Protein AF-0000000087665857 (afdb_homodimer)

Sequence (248 aa):
MLPKPEAVVERRHACHRPRARRTSECSEKKEAMVVNIRRSEANARERNRVQHLADMFDRLRSVLPIEYDVKISKLATLKIASAYIRYLGCVLDADDVCRIVESEQILMLSICEAKIFPKKILAAMLPKPEAVVERRHACHRPRARRTSECSEKKEAMVVNIRRSEANARERNRVQHLADMFDRLRSVLPIEYDVKISKLATLKIASAYIRYLGCVLDADDVCRIVESEQILMLSICEAKIFPKKILAA

Secondary structure (DSSP, 8-state):
-PPP-------------------THHHHHHHHHHHHHHHHHHHHHHHHHHHHHHHHHHHHHTTSSS-TTS---HHHHHHHHHHHHHHHHHHHH-S-HHHHHHHHHHHHHHHHHHHH-SS-----/-----------------------THHHHHHHHHHHHHHHHHHHHHHHHHHHHHHHHHHHHHTTSSS-TTS---HHHHHHHHHHHHHHHHHHHH-S-HHHHHHHHHHHHHHHHHHHH-SS-----

Radius of gyration: 39.58 Å; Cα contacts (8 Å, |Δi|>4): 135; chains: 2; bounding box: 123×124×78 Å

Foldseek 3Di:
DDDDPDPPPPPPPPPPDPDPPPPCVVVVVVVVVVVVVVVVVVVVVVVVVVVVVVVVLLVLLVPFPDDSVDAADPVLSVQLSVLVVLLVVCVVVVPDPVSNVVSVVSNVVSRVCRVVQRPDPPPD/DDDDPDPPPPPPPPPPDPDPPPDCPVVVVVVVVVVVVVVVVVVVVVVVVVVVVVVVLLVLLVPFPDDSVDAADPVLSVQLSVLVVLLVVCVVVVPDPVSNVVSVVSNVVSRVCRVVQRPDPPPD

Solvent-accessible surface area (backbone atoms only — not comparable to full-atom values): 14698 Å² total; per-residue (Å²): 136,80,82,77,81,78,79,77,77,75,77,75,77,77,77,78,72,80,77,76,78,80,67,64,60,61,59,52,50,53,52,50,52,50,52,51,50,53,51,53,51,54,50,51,53,50,51,48,54,53,49,52,44,52,51,37,51,51,54,34,52,71,73,42,100,59,70,82,86,59,81,60,36,71,59,44,50,36,50,33,50,38,31,44,51,52,26,53,51,37,56,70,63,66,75,46,70,67,56,32,52,52,32,45,49,51,28,52,51,41,51,51,49,29,70,73,44,38,83,62,74,80,76,122,136,81,82,77,81,80,80,79,76,77,79,75,80,78,77,81,74,80,78,77,76,80,70,63,60,59,59,50,51,54,51,52,50,50,53,51,50,53,50,53,52,54,50,50,53,51,52,50,53,53,50,52,43,51,52,38,50,52,55,34,51,72,75,42,100,59,71,82,85,58,81,61,36,72,58,44,50,38,51,34,50,38,31,43,51,51,25,54,49,36,57,72,64,67,74,46,70,67,55,31,54,52,32,43,49,51,28,51,49,41,52,50,49,29,70,74,44,39,83,61,76,81,75,122

Nearest PDB structures (foldseek):
  4tvq-assembly2_D  TM=2.951E-01  e=4.998E+00  Homo sapiens
  4tvq-assembly2_D  TM=2.951E-01  e=3.933E+00  Homo sapiens

InterPro domains:
  IPR011598 Myc-type, basic helix-loop-helix (bHLH) domain [PF00010] (38-88)
  IPR011598 Myc-type, basic helix-loop-helix (bHLH) domain [PS50888] (37-88)
  IPR011598 Myc-type, basic helix-loop-helix (bHLH) domain [SM00353] (43-94)
  IPR036638 Helix-loop-helix DNA-binding domain superfamily [G3DSA:4.10.280.10] (26-93)
  IPR036638 Helix-loop-helix DNA-binding domain superfamily [SSF47459] (38-95)
  IPR050283 E-box Binding Transcriptional Regulators [PTHR23349] (18-98)

Structure (mmCIF, N/CA/C/O backbone):
data_AF-0000000087665857-model_v1
#
loop_
_entity.id
_entity.type
_entity.pdbx_description
1 polymer 'Helix-loop-helix DNA-binding domain protein'
#
loop_
_atom_site.group_PDB
_atom_site.id
_atom_site.type_symbol
_atom_site.label_atom_id
_atom_site.label_alt_id
_atom_site.label_comp_id
_atom_site.label_asym_id
_atom_site.label_entity_id
_atom_site.label_seq_id
_atom_site.pdbx_PDB_ins_code
_atom_site.Cartn_x
_atom_site.Cartn_y
_atom_site.Cartn_z
_atom_site.occupancy
_atom_site.B_iso_or_equiv
_atom_site.auth_seq_id
_atom_site.auth_comp_id
_atom_site.auth_asym_id
_atom_site.auth_atom_id
_atom_site.pdbx_PDB_model_num
ATOM 1 N N . MET A 1 1 ? -65.25 73.688 57.5 1 36.75 1 MET A N 1
ATOM 2 C CA . MET A 1 1 ? -65 72.375 56.906 1 36.7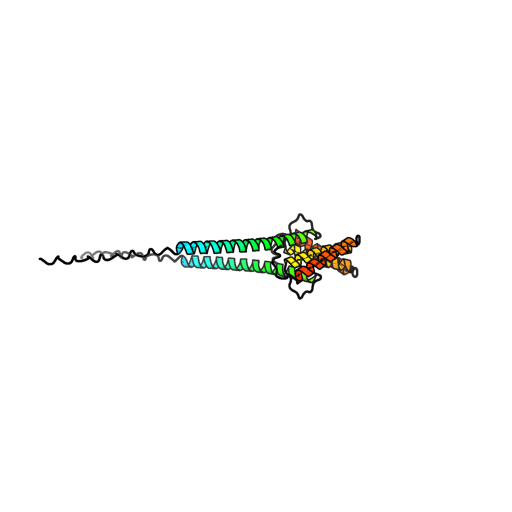5 1 MET A CA 1
ATOM 3 C C . MET A 1 1 ? -63.875 72.5 55.844 1 36.75 1 MET A C 1
ATOM 5 O O . MET A 1 1 ? -64.125 73 54.75 1 36.75 1 MET A O 1
ATOM 9 N N . LEU A 1 2 ? -62.594 72.75 56.25 1 48.06 2 LEU A N 1
ATOM 10 C CA . LEU A 1 2 ? -61.438 73.188 55.469 1 48.06 2 LEU A CA 1
ATOM 11 C C . LEU A 1 2 ? -61 72.125 54.5 1 48.06 2 LEU A C 1
ATOM 13 O O . LEU A 1 2 ? -61 70.938 54.844 1 48.06 2 LEU A O 1
ATOM 17 N N . PRO A 1 3 ? -61.031 72.375 53.125 1 51.28 3 PRO A N 1
ATOM 18 C CA . PRO A 1 3 ? -60.75 71.375 52.094 1 51.28 3 PRO A CA 1
ATOM 19 C C . PRO A 1 3 ? -59.344 70.75 52.25 1 51.28 3 PRO A C 1
ATOM 21 O O . PRO A 1 3 ? -58.469 71.375 52.844 1 51.28 3 PRO A O 1
ATOM 24 N N . LYS A 1 4 ? -59.281 69.375 52.406 1 51.19 4 LYS A N 1
ATOM 25 C CA . LYS A 1 4 ? -58.125 68.562 52.656 1 51.19 4 LYS A CA 1
ATOM 26 C C . LYS A 1 4 ? -57.094 68.75 51.562 1 51.19 4 LYS A C 1
ATOM 28 O O . LYS A 1 4 ? -57.406 68.875 50.375 1 51.19 4 LYS A O 1
ATOM 33 N N . PRO A 1 5 ? -55.844 69.25 51.875 1 49.88 5 PRO A N 1
ATOM 34 C CA . PRO A 1 5 ? -54.781 69.5 50.875 1 49.88 5 PRO A CA 1
ATOM 35 C C . PRO A 1 5 ? -54.5 68.312 50 1 49.88 5 PRO A C 1
ATOM 37 O O . PRO A 1 5 ? -54.656 67.188 50.438 1 49.88 5 PRO A O 1
ATOM 40 N N . GLU A 1 6 ? -54.75 68.312 48.688 1 45.88 6 GLU A N 1
ATOM 41 C CA . GLU A 1 6 ? -54.5 67.312 47.656 1 45.88 6 GLU A CA 1
ATOM 42 C C . GLU A 1 6 ? -53.062 66.812 47.688 1 45.88 6 GLU A C 1
ATOM 44 O O . GLU A 1 6 ? -52.156 67.625 47.844 1 45.88 6 GLU A O 1
ATOM 49 N N . ALA A 1 7 ? -52.781 65.625 48.281 1 46.72 7 ALA A N 1
ATOM 50 C CA . ALA A 1 7 ? -51.5 64.938 48.406 1 46.72 7 ALA A CA 1
ATOM 51 C C . ALA A 1 7 ? -50.781 64.875 47.062 1 46.72 7 ALA A C 1
ATOM 53 O O . ALA A 1 7 ? -51.375 64.625 46.031 1 46.72 7 ALA A O 1
ATOM 54 N N . VAL A 1 8 ? -49.812 65.812 46.75 1 42.84 8 VAL A N 1
ATOM 55 C CA . VAL A 1 8 ? -48.906 65.875 45.594 1 42.84 8 VAL A CA 1
ATOM 56 C C . VAL A 1 8 ? -48.25 64.5 45.438 1 42.84 8 VAL A C 1
ATOM 58 O O . VAL A 1 8 ? -47.594 64 46.344 1 42.84 8 VAL A O 1
ATOM 61 N N . VAL A 1 9 ? -48.844 63.5 44.75 1 43.97 9 VAL A N 1
ATOM 62 C CA . VAL A 1 9 ? -48.281 62.219 44.406 1 43.97 9 VAL A CA 1
ATOM 63 C C . VAL A 1 9 ? -46.906 62.406 43.812 1 43.97 9 VAL A C 1
ATOM 65 O O . VAL A 1 9 ? -46.719 63.156 42.844 1 43.97 9 VAL A O 1
ATOM 68 N N . GLU A 1 10 ? -45.844 62.562 44.625 1 44 10 GLU A N 1
ATOM 69 C CA . GLU A 1 10 ? -44.438 62.594 44.188 1 44 10 GLU A CA 1
ATOM 70 C C . GLU A 1 10 ? -44.156 61.438 43.219 1 44 10 GLU A C 1
ATOM 72 O O . GLU A 1 10 ? -44.375 60.281 43.531 1 44 10 GLU A O 1
ATOM 77 N N . ARG A 1 11 ? -44.344 61.656 41.844 1 42.09 11 ARG A N 1
ATOM 78 C CA . ARG A 1 11 ? -43.938 60.719 40.812 1 42.09 11 ARG A CA 1
ATOM 79 C C . ARG A 1 11 ? -42.5 60.281 41 1 42.09 11 ARG A C 1
ATOM 81 O O . ARG A 1 11 ? -41.594 61.125 40.969 1 42.09 11 ARG A O 1
ATOM 88 N N . ARG A 1 12 ? -42.219 59.344 41.938 1 43.5 12 ARG A N 1
ATOM 89 C CA . ARG A 1 12 ? -40.906 58.719 42.031 1 43.5 12 ARG A CA 1
ATOM 90 C C . ARG A 1 12 ? -40.406 58.25 40.656 1 43.5 12 ARG A C 1
ATOM 92 O O . ARG A 1 12 ? -41.156 57.625 39.906 1 43.5 12 ARG A O 1
ATOM 99 N N . HIS A 1 13 ? -39.531 59.062 39.906 1 43 13 HIS A N 1
ATOM 100 C CA . HIS A 1 13 ? -38.812 58.719 38.719 1 43 13 HIS A CA 1
ATOM 101 C C . HIS A 1 13 ? -38.125 57.344 38.844 1 43 13 HIS A C 1
ATOM 103 O O . HIS A 1 13 ? -37.375 57.125 39.781 1 43 13 HIS A O 1
ATOM 109 N N . ALA A 1 14 ? -38.844 56.219 38.562 1 45.81 14 ALA A N 1
ATOM 110 C CA . ALA A 1 14 ? -38.312 54.875 38.469 1 45.81 14 ALA A CA 1
ATOM 111 C C . ALA A 1 14 ? -36.969 54.844 37.719 1 45.81 14 ALA A C 1
ATOM 113 O O . ALA A 1 14 ? -36.875 55.375 36.625 1 45.81 14 ALA A O 1
ATOM 114 N N . CYS A 1 15 ? -35.781 55.031 38.312 1 44.81 15 CYS A N 1
ATOM 115 C CA . CYS A 1 15 ? -34.438 54.875 37.781 1 44.81 15 CYS A CA 1
ATOM 116 C C . CYS A 1 15 ? -34.344 53.594 36.969 1 44.81 15 CYS A C 1
ATOM 118 O O . CYS A 1 15 ? -34.719 52.5 37.438 1 44.81 15 CYS A O 1
ATOM 120 N N . HIS A 1 16 ? -34.531 53.594 35.625 1 45.16 16 HIS A N 1
ATOM 121 C CA . HIS A 1 16 ? -34.312 52.5 34.688 1 45.16 16 HIS A CA 1
ATOM 122 C C . HIS A 1 16 ? -32.969 51.844 34.906 1 45.16 16 HIS A C 1
ATOM 124 O O . HIS A 1 16 ? -31.938 52.5 35.031 1 45.16 16 HIS A O 1
ATOM 130 N N . ARG A 1 17 ? -32.812 50.812 35.75 1 50.22 17 ARG A N 1
ATOM 131 C CA . ARG A 1 17 ? -31.625 49.969 35.906 1 50.22 17 ARG A CA 1
ATOM 132 C C . ARG A 1 17 ? -31.031 49.594 34.562 1 50.22 17 ARG A C 1
ATOM 134 O O . ARG A 1 17 ? -31.766 49.188 33.656 1 50.22 17 ARG A O 1
ATOM 141 N N . PRO A 1 18 ? -29.797 50.031 34.188 1 53.97 18 PRO A N 1
ATOM 142 C CA . PRO A 1 18 ? -29.125 49.625 32.938 1 53.97 18 PRO A CA 1
ATOM 143 C C . PRO A 1 18 ? -29.172 48.094 32.688 1 53.97 18 PRO A C 1
ATOM 145 O O . PRO A 1 18 ? -29.141 47.312 33.656 1 53.97 18 PRO A O 1
ATOM 148 N N . ARG A 1 19 ? -29.922 47.594 31.766 1 49.97 19 ARG A N 1
ATOM 149 C CA . ARG A 1 19 ? -29.953 46.219 31.297 1 49.97 19 ARG A CA 1
ATOM 150 C C . ARG A 1 19 ? -28.547 45.656 31.188 1 49.97 19 ARG A C 1
ATOM 152 O O . ARG A 1 19 ? -27.672 46.25 30.562 1 49.97 19 ARG A O 1
ATOM 159 N N . ALA A 1 20 ? -28 44.906 32.156 1 50.97 20 ALA A N 1
ATOM 160 C CA . ALA A 1 20 ? -26.766 44.094 32.156 1 50.97 20 ALA A CA 1
ATOM 161 C C . ALA A 1 20 ? -26.562 43.406 30.797 1 50.97 20 ALA A C 1
ATOM 163 O O . ALA A 1 20 ? -27.453 42.719 30.297 1 50.97 20 ALA A O 1
ATOM 164 N N . ARG A 1 21 ? -25.812 43.906 29.812 1 51.06 21 ARG A N 1
ATOM 165 C CA . ARG A 1 21 ? -25.328 43.25 28.594 1 51.06 21 ARG A CA 1
ATOM 166 C C . ARG A 1 21 ? -24.922 41.812 28.891 1 51.06 21 ARG A C 1
ATOM 168 O O . ARG A 1 21 ? -24.062 41.562 29.734 1 51.06 21 ARG A O 1
ATOM 175 N N . ARG A 1 22 ? -25.797 40.812 29.016 1 52.06 22 ARG A N 1
ATOM 176 C CA . ARG A 1 22 ? -25.516 39.375 29.047 1 52.06 22 ARG A CA 1
ATOM 177 C C . ARG A 1 22 ? -24.344 39.031 28.125 1 52.06 22 ARG A C 1
ATOM 179 O O . ARG A 1 22 ? -24.359 39.375 26.938 1 52.06 22 ARG A O 1
ATOM 186 N N . THR A 1 23 ? -23.047 39.031 28.531 1 53.94 23 THR A N 1
ATOM 187 C CA . THR A 1 23 ? -21.703 38.781 28 1 53.94 23 THR A CA 1
ATOM 188 C C . THR A 1 23 ? -21.688 37.562 27.078 1 53.94 23 THR A C 1
ATOM 190 O O . THR A 1 23 ? -22.156 36.5 27.453 1 53.94 23 THR A O 1
ATOM 193 N N . SER A 1 24 ? -21.766 37.812 25.703 1 65.5 24 SER A N 1
ATOM 194 C CA . SER A 1 24 ? -21.516 37 24.516 1 65.5 24 SER A CA 1
ATOM 195 C C . SER A 1 24 ? -20.406 35.969 24.766 1 65.5 24 SER A C 1
ATOM 197 O O . SER A 1 24 ? -20.125 35.125 23.906 1 65.5 24 SER A O 1
ATOM 199 N N . GLU A 1 25 ? -19.719 36.188 25.891 1 66.44 25 GLU A N 1
ATOM 200 C CA . GLU A 1 25 ? -18.531 35.344 26.094 1 66.44 25 GLU A CA 1
ATOM 201 C C . GLU A 1 25 ? -18.938 33.875 26.266 1 66.44 25 GLU A C 1
ATOM 203 O O . GLU A 1 25 ? -18.219 32.969 25.812 1 66.44 25 GLU A O 1
ATOM 208 N N . CYS A 1 26 ? -20.156 33.719 26.891 1 71 26 CYS A N 1
ATOM 209 C CA . CYS A 1 26 ? -20.562 32.344 27.156 1 71 26 CYS A CA 1
ATOM 210 C C . CYS A 1 26 ? -20.953 31.609 25.875 1 71 26 CYS A C 1
ATOM 212 O O . CYS A 1 26 ? -20.641 30.438 25.688 1 71 26 CYS A O 1
ATOM 214 N N . SER A 1 27 ? -21.516 32.438 24.984 1 79.69 27 SER A N 1
ATOM 215 C CA . SER A 1 27 ? -21.938 31.844 23.719 1 79.69 27 SER A CA 1
ATOM 216 C C . SER A 1 27 ? -20.734 31.5 22.844 1 79.69 27 SER A C 1
ATOM 218 O O . SER A 1 27 ? -20.703 30.422 22.219 1 79.69 27 SER A O 1
ATOM 220 N N . GLU A 1 28 ? -19.766 32.375 22.922 1 84.19 28 GLU A N 1
ATOM 221 C CA . GLU A 1 28 ? -18.562 32.156 22.125 1 84.19 28 GLU A CA 1
ATOM 222 C C . GLU A 1 28 ? -17.766 30.953 22.641 1 84.19 28 GLU A C 1
ATOM 224 O O . GLU A 1 28 ? -17.219 30.172 21.859 1 84.19 28 GLU A O 1
ATOM 229 N N . LYS A 1 29 ? -17.703 30.797 23.953 1 85.19 29 LYS A N 1
ATOM 230 C CA . LYS A 1 29 ? -17 29.672 24.562 1 85.19 29 LYS A CA 1
ATOM 231 C C . LYS A 1 29 ? -17.672 28.344 24.234 1 85.19 29 LYS A C 1
ATOM 233 O O . LYS A 1 29 ? -17 27.344 23.969 1 85.19 29 LYS A O 1
ATOM 238 N N . LYS A 1 30 ? -19.016 28.359 24.266 1 87.31 30 LYS A N 1
ATOM 239 C CA . LYS A 1 30 ? -19.781 27.156 23.953 1 87.31 30 LYS A CA 1
ATOM 240 C C . LYS A 1 30 ? -19.578 26.766 22.484 1 87.31 30 LYS A C 1
ATOM 242 O O . LYS A 1 30 ? -19.422 25.578 22.172 1 87.31 30 LYS A O 1
ATOM 247 N N . GLU A 1 31 ? -19.531 27.766 21.625 1 88.94 31 GLU A N 1
ATOM 248 C CA . GLU A 1 31 ? -19.312 27.516 20.203 1 88.94 31 GLU A CA 1
ATOM 249 C C . GLU A 1 31 ? -17.906 26.969 19.969 1 88.94 31 GLU A C 1
ATOM 251 O O . GLU A 1 31 ? -17.719 26.062 19.156 1 88.94 31 GLU A O 1
ATOM 256 N N . ALA A 1 32 ? -17 27.562 20.641 1 89.69 32 ALA A N 1
ATOM 257 C CA . ALA A 1 32 ? -15.609 27.109 20.531 1 89.69 32 ALA A CA 1
ATOM 258 C C . ALA A 1 32 ? -15.453 25.672 21.016 1 89.69 32 ALA A C 1
ATOM 260 O O . ALA A 1 32 ? -14.688 24.906 20.438 1 89.69 32 ALA A O 1
ATOM 261 N N . MET A 1 33 ? -16.125 25.281 22.031 1 90.56 33 MET A N 1
ATOM 262 C CA . MET A 1 33 ? -16.062 23.922 22.578 1 90.56 33 MET A CA 1
ATOM 263 C C . MET A 1 33 ? -16.625 22.906 21.578 1 90.56 33 MET A C 1
ATOM 265 O O . MET A 1 33 ? -16.047 21.828 21.406 1 90.56 33 MET A O 1
ATOM 269 N N . VAL A 1 34 ? -17.625 23.281 20.828 1 92.56 34 VAL A N 1
ATOM 270 C CA . VAL A 1 34 ? -18.266 22.391 19.875 1 92.56 34 VAL A CA 1
ATOM 271 C C . VAL A 1 34 ? -17.328 22.156 18.688 1 92.56 34 VAL A C 1
ATOM 273 O O . VAL A 1 34 ? -17.219 21.031 18.188 1 92.56 34 VAL A O 1
ATOM 276 N N . VAL A 1 35 ? -16.75 23.297 18.281 1 93.06 35 VAL A N 1
ATOM 277 C CA . VAL A 1 35 ? -15.812 23.203 17.156 1 93.06 35 VAL A CA 1
ATOM 278 C C . VAL A 1 35 ? -14.664 22.266 17.531 1 93.06 35 VAL A C 1
ATOM 280 O O . VAL A 1 35 ? -14.242 21.438 16.719 1 93.06 35 VAL A O 1
ATOM 283 N N . ASN A 1 36 ? -14.156 22.375 18.75 1 94 36 ASN A N 1
ATOM 284 C CA . ASN A 1 36 ? -13.055 21.531 19.219 1 94 36 ASN A CA 1
ATOM 285 C C . ASN A 1 36 ? -13.445 20.062 19.266 1 94 36 ASN A C 1
ATOM 287 O O . ASN A 1 36 ? -12.656 19.188 18.906 1 94 36 ASN A O 1
ATOM 291 N N . ILE A 1 37 ? -14.617 19.812 19.656 1 94.69 37 ILE A N 1
ATOM 292 C CA . ILE A 1 37 ? -15.109 18.453 19.734 1 94.69 37 ILE A CA 1
ATOM 293 C C . ILE A 1 37 ? -15.227 17.875 18.328 1 94.69 37 ILE A C 1
ATOM 295 O O . ILE A 1 37 ? -14.828 16.734 18.078 1 94.69 37 ILE A O 1
ATOM 299 N N . ARG A 1 38 ? -15.836 18.641 17.453 1 96.06 38 ARG A N 1
ATOM 300 C CA . ARG A 1 38 ? -15.961 18.203 16.062 1 96.06 38 ARG A CA 1
ATOM 301 C C . ARG A 1 38 ? -14.594 17.906 15.453 1 96.06 38 ARG A C 1
ATOM 303 O O . ARG A 1 38 ? -14.43 16.922 14.734 1 96.06 38 ARG A O 1
ATOM 310 N N . ARG A 1 39 ? -13.648 18.734 15.688 1 96.94 39 ARG A N 1
ATOM 311 C CA . ARG A 1 39 ? -12.289 18.547 15.172 1 96.94 39 ARG A CA 1
ATOM 312 C C . ARG A 1 39 ? -11.656 17.281 15.734 1 96.94 39 ARG A C 1
ATOM 314 O O . ARG A 1 39 ? -11 16.531 15 1 96.94 39 ARG A O 1
ATOM 321 N N . SER A 1 40 ? -11.859 17.078 17.016 1 97 40 SER A N 1
ATOM 322 C CA . SER A 1 40 ? -11.312 15.898 17.672 1 97 40 SER A CA 1
ATOM 323 C C . SER A 1 40 ? -11.898 14.617 17.078 1 97 40 SER A C 1
ATOM 325 O O . SER A 1 40 ? -11.18 13.641 16.875 1 97 40 SER A O 1
ATOM 327 N N . GLU A 1 41 ? -13.094 14.617 16.781 1 97.25 41 GLU A N 1
ATOM 328 C CA . GLU A 1 41 ? -13.758 13.461 16.188 1 97.25 41 GLU A CA 1
ATOM 329 C C . GLU A 1 41 ? -13.242 13.203 14.773 1 97.25 41 GLU A C 1
ATOM 331 O O . GLU A 1 41 ? -13.016 12.055 14.383 1 97.25 41 GLU A O 1
ATOM 336 N N . ALA A 1 42 ? -13.094 14.219 13.969 1 97.06 42 ALA A N 1
ATOM 337 C CA . ALA A 1 42 ? -12.555 14.094 12.617 1 97.06 42 ALA A CA 1
ATOM 338 C C . ALA A 1 42 ? -11.148 13.516 12.641 1 97.06 42 ALA A C 1
ATOM 340 O O . ALA A 1 42 ? -10.812 12.648 11.82 1 97.06 42 ALA A O 1
ATOM 341 N N . ASN A 1 43 ? -10.422 13.922 13.555 1 96.62 43 ASN A N 1
ATOM 342 C CA . ASN A 1 43 ? -9.062 13.422 13.711 1 96.62 43 ASN A CA 1
ATOM 343 C C . ASN A 1 43 ? -9.047 11.945 14.094 1 96.62 43 ASN A C 1
ATOM 345 O O . ASN A 1 43 ? -8.195 11.188 13.625 1 96.62 43 ASN A O 1
ATOM 349 N N . ALA A 1 44 ? -9.969 11.594 14.938 1 97.25 44 ALA A N 1
ATOM 350 C CA . ALA A 1 44 ? -10.078 10.195 15.352 1 97.25 44 ALA A CA 1
ATOM 351 C C . ALA A 1 44 ? -10.438 9.297 14.172 1 97.25 44 ALA A C 1
ATOM 353 O O . ALA A 1 44 ? -9.914 8.195 14.039 1 97.25 44 ALA A O 1
ATOM 354 N N . ARG A 1 45 ? -11.312 9.742 13.344 1 95.56 45 ARG A N 1
ATOM 355 C CA . ARG A 1 45 ? -11.688 8.984 12.156 1 95.56 45 ARG A CA 1
ATOM 356 C C . ARG A 1 45 ? -10.5 8.797 11.219 1 95.56 45 ARG A C 1
ATOM 358 O O . ARG A 1 45 ? -10.281 7.707 10.695 1 95.56 45 ARG A O 1
ATOM 365 N N . GLU A 1 46 ? -9.75 9.898 11.078 1 93.69 46 GLU A N 1
ATOM 366 C CA . GLU A 1 46 ? -8.586 9.844 10.203 1 93.69 46 GLU A CA 1
ATOM 367 C C . GLU A 1 46 ? -7.516 8.898 10.766 1 93.69 46 GLU A C 1
ATOM 369 O O . GLU A 1 46 ? -6.887 8.148 10.023 1 93.69 46 GLU A O 1
ATOM 374 N N . ARG A 1 47 ? -7.363 8.867 12 1 96 47 ARG A N 1
ATOM 375 C CA . ARG A 1 47 ? -6.406 7.977 12.648 1 96 47 ARG A CA 1
ATOM 376 C C . ARG A 1 47 ? -6.809 6.52 12.453 1 96 47 ARG A C 1
ATOM 378 O O . ARG A 1 47 ? -5.953 5.66 12.227 1 96 47 ARG A O 1
ATOM 385 N N . ASN A 1 48 ? -8.07 6.363 12.586 1 95.38 48 ASN A N 1
ATOM 386 C CA . ASN A 1 48 ? -8.578 5.012 12.352 1 95.38 48 ASN A CA 1
ATOM 387 C C . ASN A 1 48 ? -8.344 4.566 10.914 1 95.38 48 ASN A C 1
ATOM 389 O O . ASN A 1 48 ? -7.961 3.418 10.672 1 95.38 48 ASN A O 1
ATOM 393 N N . ARG A 1 49 ? -8.633 5.336 9.953 1 92.62 49 ARG A N 1
ATOM 394 C CA . ARG A 1 49 ? -8.414 5.023 8.539 1 92.62 49 ARG A CA 1
ATOM 395 C C . ARG A 1 49 ? -6.957 4.664 8.281 1 92.62 49 ARG A C 1
ATOM 397 O O . ARG A 1 49 ? -6.668 3.682 7.59 1 92.62 49 ARG A O 1
ATOM 404 N N . VAL A 1 50 ? -6.094 5.438 8.875 1 95 50 VAL A N 1
ATOM 405 C CA . VAL A 1 50 ? -4.664 5.215 8.695 1 95 50 VAL A CA 1
ATOM 406 C C . VAL A 1 50 ? -4.262 3.879 9.312 1 95 50 VAL A C 1
ATOM 408 O O . VAL A 1 50 ? -3.449 3.143 8.75 1 95 50 VAL A O 1
ATOM 411 N N . GLN A 1 51 ? -4.836 3.592 10.453 1 96.44 51 GLN A N 1
ATOM 412 C CA . GLN A 1 51 ? -4.551 2.32 11.109 1 96.44 51 GLN A CA 1
ATOM 413 C C . GLN A 1 51 ? -5.027 1.145 10.258 1 96.44 51 GLN A C 1
ATOM 415 O O . GLN A 1 51 ? -4.359 0.11 10.188 1 96.44 51 GLN A O 1
ATOM 420 N N . HIS A 1 52 ? -6.207 1.29 9.602 1 94.75 52 HIS A N 1
ATOM 421 C CA . HIS A 1 52 ? -6.699 0.249 8.703 1 94.75 52 HIS A CA 1
ATOM 422 C C . HIS A 1 52 ? -5.723 0 7.559 1 94.75 52 HIS A C 1
ATOM 424 O O . HIS A 1 52 ? -5.484 -1.148 7.18 1 94.75 52 HIS A O 1
ATOM 430 N N . LEU A 1 53 ? -5.246 1.014 7.066 1 96.62 53 LEU A N 1
ATOM 431 C CA . LEU A 1 53 ? -4.266 0.88 5.992 1 96.62 53 LEU A CA 1
ATOM 432 C C . LEU A 1 53 ? -3.025 0.138 6.477 1 96.62 53 LEU A C 1
ATOM 434 O O . LEU A 1 53 ? -2.514 -0.746 5.781 1 96.62 53 LEU A O 1
ATOM 438 N N . ALA A 1 54 ? -2.537 0.474 7.59 1 95.75 54 ALA A N 1
ATOM 439 C CA . ALA A 1 54 ? -1.387 -0.194 8.188 1 95.75 54 ALA A CA 1
ATOM 440 C C . ALA A 1 54 ? -1.647 -1.688 8.359 1 95.75 54 ALA A C 1
ATOM 442 O O . ALA A 1 54 ? -0.765 -2.512 8.102 1 95.75 54 ALA A O 1
ATOM 443 N N . ASP A 1 55 ? -2.828 -1.967 8.836 1 97.25 55 ASP A N 1
ATOM 444 C CA . ASP A 1 55 ? -3.215 -3.365 9 1 97.25 55 ASP A CA 1
ATOM 445 C C . ASP A 1 55 ? -3.168 -4.109 7.672 1 97.25 55 ASP A C 1
ATOM 447 O O . ASP A 1 55 ? -2.771 -5.277 7.617 1 97.25 55 ASP A O 1
ATOM 451 N N . MET A 1 56 ? -3.559 -3.438 6.672 1 97.56 56 MET A N 1
ATOM 452 C CA . MET A 1 56 ? -3.57 -4.086 5.363 1 97.56 56 MET A CA 1
ATOM 453 C C . MET A 1 56 ? -2.15 -4.305 4.852 1 97.56 56 MET A C 1
ATOM 455 O O . MET A 1 56 ? -1.874 -5.309 4.191 1 97.56 56 MET A O 1
ATOM 459 N N . PHE A 1 57 ? -1.264 -3.465 5.133 1 97.31 57 PHE A N 1
ATOM 460 C CA . PHE A 1 57 ? 0.14 -3.678 4.801 1 97.31 57 PHE A CA 1
ATOM 461 C C . PHE A 1 57 ? 0.692 -4.895 5.535 1 97.31 57 PHE A C 1
ATOM 463 O O . PHE A 1 57 ? 1.46 -5.672 4.965 1 97.31 57 PHE A O 1
ATOM 470 N N . ASP A 1 58 ? 0.296 -4.977 6.742 1 96.81 58 ASP A N 1
ATOM 471 C CA . ASP A 1 58 ? 0.748 -6.129 7.52 1 96.81 58 ASP A CA 1
ATOM 472 C C . ASP A 1 58 ? 0.209 -7.43 6.934 1 96.81 58 ASP A C 1
ATOM 474 O O . ASP A 1 58 ? 0.92 -8.438 6.887 1 96.81 58 ASP A O 1
ATOM 478 N N . ARG A 1 59 ? -1.019 -7.418 6.527 1 97 59 ARG A N 1
ATOM 479 C CA . ARG A 1 59 ? -1.61 -8.586 5.879 1 97 59 ARG A CA 1
ATOM 480 C C . ARG A 1 59 ? -0.869 -8.93 4.59 1 97 59 ARG A C 1
ATOM 482 O O . ARG A 1 59 ? -0.601 -10.102 4.316 1 97 59 ARG A O 1
ATOM 489 N N . LEU A 1 60 ? -0.52 -7.91 3.877 1 98.12 60 LEU A N 1
ATOM 490 C CA . LEU A 1 60 ? 0.237 -8.133 2.65 1 98.12 60 LEU A CA 1
ATOM 491 C C . LEU A 1 60 ? 1.613 -8.711 2.961 1 98.12 60 LEU A C 1
ATOM 493 O O . LEU A 1 60 ? 2.045 -9.68 2.322 1 98.12 60 LEU A O 1
ATOM 497 N N . ARG A 1 61 ? 2.244 -8.227 3.916 1 96.88 61 ARG A N 1
ATOM 498 C CA . ARG A 1 61 ? 3.576 -8.68 4.305 1 96.88 61 ARG A CA 1
ATOM 499 C C . ARG A 1 61 ? 3.555 -10.148 4.699 1 96.88 61 ARG A C 1
ATOM 501 O O . ARG A 1 61 ? 4.523 -10.875 4.469 1 96.88 61 ARG A O 1
ATOM 508 N N . SER A 1 62 ? 2.465 -10.539 5.277 1 96.69 62 SER A N 1
ATOM 509 C CA . SER A 1 62 ? 2.379 -11.898 5.801 1 96.69 62 SER A CA 1
ATOM 510 C C . SER A 1 62 ? 2.354 -12.922 4.672 1 96.69 62 SER A C 1
ATOM 512 O O . SER A 1 62 ? 2.572 -14.117 4.902 1 96.69 62 SER A O 1
ATOM 514 N N . VAL A 1 63 ? 2.096 -12.547 3.441 1 97.62 63 VAL A N 1
ATOM 515 C CA . VAL A 1 63 ? 2.008 -13.5 2.34 1 97.62 63 VAL A CA 1
ATOM 516 C C . VAL A 1 63 ? 3.219 -13.344 1.424 1 97.62 63 VAL A C 1
ATOM 518 O O . VAL A 1 63 ? 3.32 -14.023 0.396 1 97.62 63 VAL A O 1
ATOM 521 N N . LEU A 1 64 ? 4.125 -12.477 1.749 1 97.94 64 LEU A N 1
ATOM 522 C CA . LEU A 1 64 ? 5.328 -12.258 0.952 1 97.94 64 LEU A CA 1
ATOM 523 C C . LEU A 1 64 ? 6.445 -13.203 1.38 1 97.94 64 LEU A C 1
ATOM 525 O O . LEU A 1 64 ? 6.453 -13.688 2.516 1 97.94 64 LEU A O 1
ATOM 529 N N . PRO A 1 65 ? 7.281 -13.477 0.394 1 96.94 65 PRO A N 1
ATOM 530 C CA . PRO A 1 65 ? 8.398 -14.375 0.7 1 96.94 65 PRO A CA 1
ATOM 531 C C . PRO A 1 65 ? 9.531 -13.68 1.449 1 96.94 65 PRO A C 1
ATOM 533 O O . PRO A 1 65 ? 10.672 -13.695 0.991 1 96.94 65 PRO A O 1
ATOM 536 N N . ILE A 1 66 ? 9.281 -13.023 2.51 1 94.69 66 ILE A N 1
ATOM 537 C CA . ILE A 1 66 ? 10.25 -12.336 3.355 1 94.69 66 ILE A CA 1
ATOM 538 C C . ILE A 1 66 ? 10.062 -12.766 4.809 1 94.69 66 ILE A C 1
ATOM 540 O O . ILE A 1 66 ? 9.023 -13.32 5.168 1 94.69 66 ILE A O 1
ATOM 544 N N . GLU A 1 67 ? 11.133 -12.547 5.578 1 88.75 67 GLU A N 1
ATOM 545 C CA . GLU A 1 67 ? 11.016 -12.805 7.008 1 88.75 67 GLU A CA 1
ATOM 546 C C . GLU A 1 67 ? 10.102 -11.781 7.68 1 88.75 67 GLU A C 1
ATOM 548 O O . GLU A 1 67 ? 10.219 -10.578 7.426 1 88.75 67 GLU A O 1
ATOM 553 N N . TYR A 1 68 ? 9.258 -12.281 8.508 1 81.88 68 TYR A N 1
ATOM 554 C CA . TYR A 1 68 ? 8.211 -11.43 9.07 1 81.88 68 TYR A CA 1
ATOM 555 C C . TYR A 1 68 ? 8.766 -10.555 10.188 1 81.88 68 TYR A C 1
ATOM 557 O O . TYR A 1 68 ? 8.227 -9.484 10.477 1 81.88 68 TYR A O 1
ATOM 565 N N . ASP A 1 69 ? 9.828 -10.828 10.719 1 81.19 69 ASP A N 1
ATOM 566 C CA . ASP A 1 69 ? 10.32 -10.125 11.891 1 81.19 69 ASP A CA 1
ATOM 567 C C . ASP A 1 69 ? 11.117 -8.883 11.492 1 81.19 69 ASP A C 1
ATOM 569 O O . ASP A 1 69 ? 11.453 -8.055 12.344 1 81.19 69 ASP A O 1
ATOM 573 N N . VAL A 1 70 ? 11.414 -8.742 10.273 1 79.62 70 VAL A N 1
ATOM 574 C CA . VAL A 1 70 ? 12.164 -7.578 9.82 1 79.62 70 VAL A CA 1
ATOM 575 C C . VAL A 1 70 ? 11.203 -6.516 9.289 1 79.62 70 VAL A C 1
ATOM 577 O O . VAL A 1 70 ? 10.375 -6.797 8.422 1 79.62 70 VAL A O 1
ATOM 580 N N . LYS A 1 71 ? 11.266 -5.312 9.844 1 86.19 71 LYS A N 1
ATOM 581 C CA . LYS A 1 71 ? 10.414 -4.223 9.375 1 86.19 71 LYS A CA 1
ATOM 582 C C . LYS A 1 71 ? 10.93 -3.637 8.07 1 86.19 71 LYS A C 1
ATOM 584 O O . LYS A 1 71 ? 12.125 -3.371 7.934 1 86.19 71 LYS A O 1
ATOM 589 N N . ILE A 1 72 ? 10.102 -3.611 7.043 1 91.38 72 ILE A N 1
ATOM 590 C CA . ILE A 1 72 ? 10.43 -2.98 5.77 1 91.38 72 ILE A CA 1
ATOM 591 C C . ILE A 1 72 ? 9.438 -1.86 5.477 1 91.38 72 ILE A C 1
ATOM 593 O O . ILE A 1 72 ? 8.352 -1.812 6.07 1 91.38 72 ILE A O 1
ATOM 597 N N . SER A 1 73 ? 9.82 -0.906 4.582 1 93.38 73 SER A N 1
ATOM 598 C CA . SER A 1 73 ? 8.992 0.254 4.285 1 93.38 73 SER A CA 1
ATOM 599 C C . SER A 1 73 ? 7.77 -0.14 3.461 1 93.38 73 SER A C 1
ATOM 601 O O . SER A 1 73 ? 7.746 -1.207 2.844 1 93.38 73 SER A O 1
ATOM 603 N N . LYS A 1 74 ? 6.828 0.728 3.482 1 95.19 74 LYS A N 1
ATOM 604 C CA . LYS A 1 74 ? 5.637 0.538 2.658 1 95.19 74 LYS A CA 1
ATOM 605 C C . LYS A 1 74 ? 6.004 0.451 1.179 1 95.19 74 LYS A C 1
ATOM 607 O O . LYS A 1 74 ? 5.445 -0.365 0.443 1 95.19 74 LYS A O 1
ATOM 612 N N . LEU A 1 75 ? 6.922 1.281 0.759 1 95.5 75 LEU A N 1
ATOM 613 C CA . LEU A 1 75 ? 7.387 1.288 -0.624 1 95.5 75 LEU A CA 1
ATOM 614 C C . LEU A 1 75 ? 8.008 -0.055 -0.996 1 95.5 75 LEU A C 1
ATOM 616 O O . LEU A 1 75 ? 7.668 -0.632 -2.031 1 95.5 75 LEU A O 1
ATOM 620 N N . ALA A 1 76 ? 8.844 -0.488 -0.101 1 95.62 76 ALA A N 1
ATOM 621 C CA . ALA A 1 76 ? 9.5 -1.77 -0.334 1 95.62 76 ALA A CA 1
ATOM 622 C C . ALA A 1 76 ? 8.484 -2.91 -0.377 1 95.62 76 ALA A C 1
ATOM 624 O O . ALA A 1 76 ? 8.594 -3.812 -1.211 1 95.62 76 ALA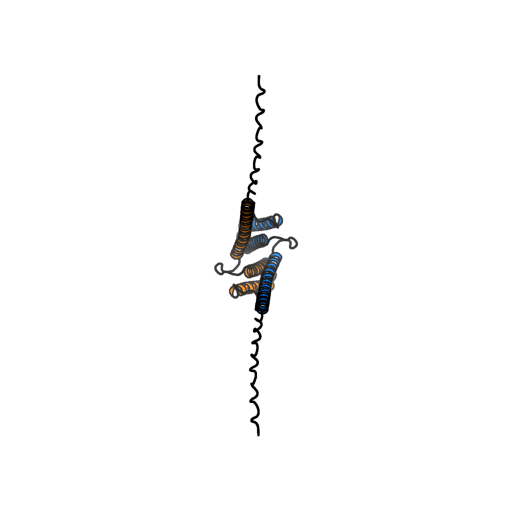 A O 1
ATOM 625 N N . THR A 1 77 ? 7.516 -2.832 0.523 1 97.31 77 THR A N 1
ATOM 626 C CA . THR A 1 77 ? 6.488 -3.867 0.567 1 97.31 77 THR A CA 1
ATOM 627 C C . THR A 1 77 ? 5.742 -3.943 -0.761 1 97.31 77 THR A C 1
ATOM 629 O O . THR A 1 77 ? 5.547 -5.031 -1.309 1 97.31 77 THR A O 1
ATOM 632 N N . LEU A 1 78 ? 5.398 -2.826 -1.29 1 98.38 78 LEU A N 1
ATOM 633 C CA . LEU A 1 78 ? 4.668 -2.748 -2.551 1 98.38 78 LEU A CA 1
ATOM 634 C C . LEU A 1 78 ? 5.527 -3.246 -3.709 1 98.38 78 LEU A C 1
ATOM 636 O O . LEU A 1 78 ? 5.039 -3.953 -4.594 1 98.38 78 LEU A O 1
ATOM 640 N N . LYS A 1 79 ? 6.777 -2.857 -3.707 1 97.94 79 LYS A N 1
ATOM 641 C CA . LYS A 1 79 ? 7.723 -3.277 -4.738 1 97.94 79 LYS A CA 1
ATOM 642 C C . LYS A 1 79 ? 7.898 -4.793 -4.738 1 97.94 79 LYS A C 1
ATOM 644 O O . LYS A 1 79 ? 7.832 -5.43 -5.793 1 97.94 79 LYS A O 1
ATOM 649 N N . ILE A 1 80 ? 8.055 -5.328 -3.59 1 98.44 80 ILE A N 1
ATOM 650 C CA . ILE A 1 80 ? 8.242 -6.766 -3.459 1 98.44 80 ILE A CA 1
ATOM 651 C C . ILE A 1 80 ? 6.965 -7.492 -3.861 1 98.44 80 ILE A C 1
ATOM 653 O O . ILE A 1 80 ? 7.012 -8.516 -4.547 1 98.44 80 ILE A O 1
ATOM 657 N N . ALA A 1 81 ? 5.844 -6.953 -3.412 1 98.88 81 ALA A N 1
ATOM 658 C CA . ALA A 1 81 ? 4.57 -7.586 -3.74 1 98.88 81 ALA A CA 1
ATOM 659 C C . ALA A 1 81 ? 4.359 -7.645 -5.25 1 98.88 81 ALA A C 1
ATOM 661 O O . ALA A 1 81 ? 3.975 -8.68 -5.789 1 98.88 81 ALA A O 1
ATOM 662 N N . SER A 1 82 ? 4.605 -6.566 -5.992 1 98.81 82 SER A N 1
ATOM 663 C CA . SER A 1 82 ? 4.461 -6.531 -7.445 1 98.81 82 SER A CA 1
ATOM 664 C C . SER A 1 82 ? 5.379 -7.543 -8.117 1 98.81 82 SER A C 1
ATOM 666 O O . SER A 1 82 ? 4.953 -8.273 -9.016 1 98.81 82 SER A O 1
ATOM 668 N N . ALA A 1 83 ? 6.609 -7.594 -7.672 1 98.81 83 ALA A N 1
ATOM 669 C CA . ALA A 1 83 ? 7.582 -8.523 -8.234 1 98.81 83 ALA A CA 1
ATOM 670 C C . ALA A 1 83 ? 7.191 -9.969 -7.949 1 98.81 83 ALA A C 1
ATOM 672 O O . ALA A 1 83 ? 7.355 -10.844 -8.805 1 98.81 83 ALA A O 1
ATOM 673 N N . TYR A 1 84 ? 6.711 -10.18 -6.754 1 98.88 84 TYR A N 1
ATOM 674 C CA . TYR A 1 84 ? 6.316 -11.523 -6.355 1 98.88 84 TYR A CA 1
ATOM 675 C C . TYR A 1 84 ? 5.148 -12.023 -7.199 1 98.88 84 TYR A C 1
ATOM 677 O O . TYR A 1 84 ? 5.156 -13.164 -7.668 1 98.88 84 TYR A O 1
ATOM 685 N N . ILE A 1 85 ? 4.18 -11.211 -7.395 1 98.75 85 ILE A N 1
ATOM 686 C CA . ILE A 1 85 ? 3.023 -11.57 -8.211 1 98.75 85 ILE A CA 1
ATOM 687 C C . ILE A 1 85 ? 3.475 -11.883 -9.633 1 98.75 85 ILE A C 1
ATOM 689 O O . ILE A 1 85 ? 3.023 -12.859 -10.234 1 98.75 85 ILE A O 1
ATOM 693 N N . ARG A 1 86 ? 4.383 -11.07 -10.195 1 97.81 86 ARG A N 1
ATOM 694 C CA . ARG A 1 86 ? 4.906 -11.32 -11.531 1 97.81 86 ARG A CA 1
ATOM 695 C C . ARG A 1 86 ? 5.633 -12.664 -11.594 1 97.81 86 ARG A C 1
ATOM 697 O O . ARG A 1 86 ? 5.449 -13.43 -12.539 1 97.81 86 ARG A O 1
ATOM 704 N N . TYR A 1 87 ? 6.387 -12.922 -10.562 1 97.94 87 TYR A N 1
ATOM 705 C CA . TYR A 1 87 ? 7.113 -14.188 -10.492 1 97.94 87 TYR A CA 1
ATOM 706 C C . TYR A 1 87 ? 6.148 -15.367 -10.453 1 97.94 87 TYR A C 1
ATOM 708 O O . TYR A 1 87 ? 6.297 -16.328 -11.211 1 97.94 87 TYR A O 1
ATOM 716 N N . LEU A 1 88 ? 5.168 -15.266 -9.547 1 97.38 88 LEU A N 1
ATOM 717 C CA . LEU A 1 88 ? 4.176 -16.344 -9.445 1 97.38 88 LEU A CA 1
ATOM 718 C C . LEU A 1 88 ? 3.453 -16.531 -10.773 1 97.38 88 LEU A C 1
ATOM 720 O O . LEU A 1 88 ? 3.197 -17.672 -11.188 1 97.38 88 LEU A O 1
ATOM 724 N N . GLY A 1 89 ? 3.164 -15.406 -11.43 1 96.31 89 GLY A N 1
ATOM 725 C CA . GLY A 1 89 ? 2.545 -15.477 -12.75 1 96.31 89 GLY A CA 1
ATOM 726 C C . GLY A 1 89 ? 3.408 -16.172 -13.773 1 96.31 89 GLY A C 1
ATOM 727 O O . GLY A 1 89 ? 2.914 -17 -14.555 1 96.31 89 GLY A O 1
ATOM 728 N N . CYS A 1 90 ? 4.633 -15.914 -13.781 1 95.69 90 CYS A N 1
ATOM 729 C CA . CYS A 1 90 ? 5.57 -16.547 -14.711 1 95.69 90 CYS A CA 1
ATOM 730 C C . CYS A 1 90 ? 5.68 -18.031 -14.453 1 95.69 90 CYS A C 1
ATOM 732 O O . CYS A 1 90 ? 5.742 -18.828 -15.391 1 95.69 90 CYS A O 1
ATOM 734 N N . VAL A 1 91 ? 5.688 -18.375 -13.195 1 95.44 91 VAL A N 1
ATOM 735 C CA . VAL A 1 91 ? 5.812 -19.781 -12.82 1 95.44 91 VAL A CA 1
ATOM 736 C C . VAL A 1 91 ? 4.57 -20.547 -13.273 1 95.44 91 VAL A C 1
ATOM 738 O O . VAL A 1 91 ? 4.668 -21.688 -13.734 1 95.44 91 VAL A O 1
ATOM 741 N N . LEU A 1 92 ? 3.461 -20 -13.117 1 93.94 92 LEU A N 1
ATOM 742 C CA . LEU A 1 92 ? 2.199 -20.641 -13.469 1 93.94 92 LEU A CA 1
ATOM 743 C C . LEU A 1 92 ? 2.064 -20.781 -14.977 1 93.94 92 LEU A C 1
ATOM 745 O O . LEU A 1 92 ? 1.513 -21.766 -15.469 1 93.94 92 LEU A O 1
ATOM 749 N N . ASP A 1 93 ? 2.475 -19.875 -15.734 1 89.62 93 ASP A N 1
ATOM 750 C CA . ASP A 1 93 ? 2.385 -19.922 -17.188 1 89.62 93 ASP A CA 1
ATOM 751 C C . ASP A 1 93 ? 3.361 -20.938 -17.766 1 89.62 93 ASP A C 1
ATOM 753 O O . ASP A 1 93 ? 3.109 -21.516 -18.828 1 89.62 93 ASP A O 1
ATOM 757 N N . ALA A 1 94 ? 4.387 -21.359 -17.172 1 76.56 94 ALA A N 1
ATOM 758 C CA . ALA A 1 94 ? 5.363 -22.406 -17.438 1 76.56 94 ALA A CA 1
ATOM 759 C C . ALA A 1 94 ? 5.863 -22.344 -18.875 1 76.56 94 ALA A C 1
ATOM 761 O O . ALA A 1 94 ? 6.312 -23.344 -19.438 1 76.56 94 ALA A O 1
ATOM 762 N N . ASP A 1 95 ? 5.777 -21.328 -19.484 1 77.56 95 ASP A N 1
ATOM 763 C CA . ASP A 1 95 ? 6.074 -21.359 -20.906 1 77.56 95 ASP A CA 1
ATOM 764 C C . ASP A 1 95 ? 7.547 -21.062 -21.172 1 77.56 95 ASP A C 1
ATOM 766 O O . ASP A 1 95 ? 8.156 -21.641 -22.078 1 77.56 95 ASP A O 1
ATOM 770 N N . ASP A 1 96 ? 8.102 -20.188 -20.484 1 90.12 96 ASP A N 1
ATOM 771 C CA . ASP A 1 96 ? 9.438 -19.672 -20.781 1 90.12 96 ASP A CA 1
ATOM 772 C C . ASP A 1 96 ? 10.297 -19.625 -19.531 1 90.12 96 ASP A C 1
ATOM 774 O O . ASP A 1 96 ? 10.109 -18.75 -18.672 1 90.12 96 ASP A O 1
ATOM 778 N N . VAL A 1 97 ? 11.266 -20.547 -19.516 1 93.62 97 VAL A N 1
ATOM 779 C CA . VAL A 1 97 ? 12.148 -20.656 -18.359 1 93.62 97 VAL A CA 1
ATOM 780 C C . VAL A 1 97 ? 12.93 -19.359 -18.188 1 93.62 97 VAL A C 1
ATOM 782 O O . VAL A 1 97 ? 13.188 -18.922 -17.062 1 93.62 97 VAL A O 1
ATOM 785 N N . CYS A 1 98 ? 13.25 -18.812 -19.297 1 94.31 98 CYS A N 1
ATOM 786 C CA . CYS A 1 98 ? 14.016 -17.578 -19.219 1 94.31 98 CYS A CA 1
ATOM 787 C C . CYS A 1 98 ? 13.219 -16.484 -18.531 1 94.31 98 CYS A C 1
ATOM 789 O O . CYS A 1 98 ? 13.766 -15.695 -17.766 1 94.31 98 CYS A O 1
ATOM 791 N N . ARG A 1 99 ? 11.992 -16.422 -18.812 1 94.75 99 ARG A N 1
ATOM 792 C CA . ARG A 1 99 ? 11.133 -15.414 -18.203 1 94.75 99 ARG A CA 1
ATOM 793 C C . ARG A 1 99 ? 10.992 -15.664 -16.703 1 94.75 99 ARG A C 1
ATOM 795 O O . ARG A 1 99 ? 10.945 -14.719 -15.906 1 94.75 99 ARG A O 1
ATOM 802 N N . ILE A 1 100 ? 10.93 -16.891 -16.328 1 96.56 100 ILE A N 1
ATOM 803 C CA . ILE A 1 100 ? 10.828 -17.266 -14.922 1 96.56 100 ILE A CA 1
ATOM 804 C C . ILE A 1 100 ? 12.094 -16.812 -14.188 1 96.56 100 ILE A C 1
ATOM 806 O O . ILE A 1 100 ? 12.016 -16.188 -13.133 1 96.56 100 ILE A O 1
ATOM 810 N N . VAL A 1 101 ? 13.234 -17.094 -14.742 1 97 101 VAL A N 1
ATOM 811 C CA . VAL A 1 101 ? 14.516 -16.766 -14.117 1 97 101 VAL A CA 1
ATOM 812 C C . VAL A 1 101 ? 14.648 -15.242 -13.984 1 97 101 VAL A C 1
ATOM 814 O O . VAL A 1 101 ? 15.086 -14.742 -12.945 1 97 101 VAL A O 1
ATOM 817 N N . GLU A 1 102 ? 14.211 -14.484 -15.031 1 96.88 102 GLU A N 1
ATOM 818 C CA . GLU A 1 102 ? 14.281 -13.031 -15 1 96.88 102 GLU A CA 1
ATOM 819 C C . GLU A 1 102 ? 13.398 -12.461 -13.898 1 96.88 102 GLU A C 1
ATOM 821 O O . GLU A 1 102 ? 13.805 -11.562 -13.164 1 96.88 102 GLU A O 1
ATOM 826 N N . SER A 1 103 ? 12.172 -12.977 -13.898 1 97.06 103 SER A N 1
ATOM 827 C CA . SER A 1 103 ? 11.242 -12.523 -12.867 1 97.06 103 SER A CA 1
ATOM 828 C C . SER A 1 103 ? 11.742 -12.883 -11.469 1 97.06 103 SER A C 1
ATOM 830 O O . SER A 1 103 ? 11.57 -12.109 -10.523 1 97.06 103 SER A O 1
ATOM 832 N N . GLU A 1 104 ? 12.367 -14 -11.305 1 97.31 104 GLU A N 1
ATOM 833 C CA . GLU A 1 104 ? 12.953 -14.422 -10.031 1 97.31 104 GLU A CA 1
ATOM 834 C C . GLU A 1 104 ? 14.078 -13.484 -9.602 1 97.31 104 GLU A C 1
ATOM 836 O O . GLU A 1 104 ? 14.172 -13.117 -8.43 1 97.31 104 GLU A O 1
ATOM 841 N N . GLN A 1 105 ? 14.859 -13.117 -10.555 1 98.25 105 GLN A N 1
ATOM 842 C CA . GLN A 1 105 ? 15.961 -12.203 -10.273 1 98.25 105 GLN A CA 1
ATOM 8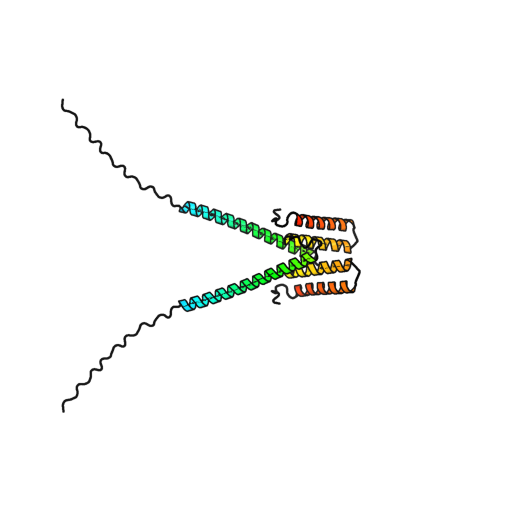43 C C . GLN A 1 105 ? 15.445 -10.844 -9.797 1 98.25 105 GLN A C 1
ATOM 845 O O . GLN A 1 105 ? 15.992 -10.258 -8.867 1 98.25 105 GLN A O 1
ATOM 850 N N . ILE A 1 106 ? 14.398 -10.375 -10.484 1 98.31 106 ILE A N 1
ATOM 851 C CA . ILE A 1 106 ? 13.812 -9.094 -10.102 1 98.31 106 ILE A CA 1
ATOM 852 C C . ILE A 1 106 ? 13.266 -9.18 -8.68 1 98.31 106 ILE A C 1
ATOM 854 O O . ILE A 1 106 ? 13.445 -8.266 -7.879 1 98.31 106 ILE A O 1
ATOM 858 N N . LEU A 1 107 ? 12.633 -10.289 -8.391 1 98.5 107 LEU A N 1
ATOM 859 C CA . LEU A 1 107 ? 12.102 -10.5 -7.051 1 98.5 107 LEU A CA 1
ATOM 860 C C . LEU A 1 107 ? 13.219 -10.508 -6.016 1 98.5 107 LEU A C 1
ATOM 862 O O . LEU A 1 107 ? 13.133 -9.812 -5 1 98.5 107 LEU A O 1
ATOM 866 N N . MET A 1 108 ? 14.195 -11.227 -6.219 1 98.12 108 MET A N 1
ATOM 867 C CA . MET A 1 108 ? 15.32 -11.328 -5.293 1 98.12 108 MET A CA 1
ATOM 868 C C . MET A 1 108 ? 15.984 -9.969 -5.098 1 98.12 108 MET A C 1
ATOM 870 O O . MET A 1 108 ? 16.359 -9.617 -3.98 1 98.12 108 MET A O 1
ATOM 874 N N . LEU A 1 109 ? 16.172 -9.266 -6.137 1 97.69 109 LEU A N 1
ATOM 875 C CA . LEU A 1 109 ? 16.75 -7.938 -6.051 1 97.69 109 LEU A CA 1
ATOM 876 C C . LEU A 1 109 ? 15.891 -7.016 -5.199 1 97.69 109 LEU A C 1
ATOM 878 O O . LEU A 1 109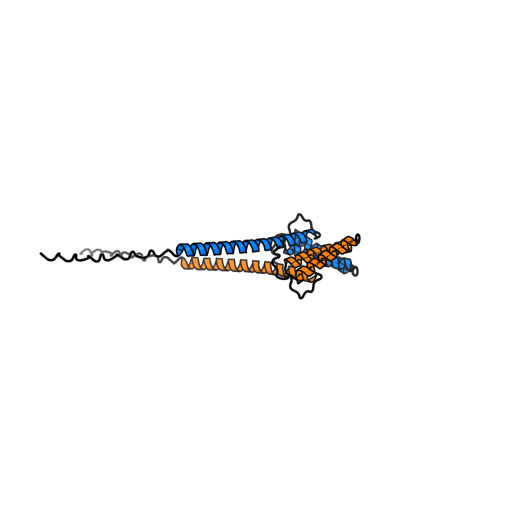 ? 16.406 -6.238 -4.395 1 97.69 109 LEU A O 1
ATOM 882 N N . SER A 1 110 ? 14.602 -7.074 -5.43 1 97.44 110 SER A N 1
ATOM 883 C CA . SER A 1 110 ? 13.688 -6.242 -4.652 1 97.44 110 SER A CA 1
ATOM 884 C C . SER A 1 110 ? 13.781 -6.559 -3.164 1 97.44 110 SER A C 1
ATOM 886 O O . SER A 1 110 ? 13.781 -5.652 -2.33 1 97.44 110 SER A O 1
ATOM 888 N N . ILE A 1 111 ? 13.867 -7.816 -2.816 1 96.44 111 ILE A N 1
ATOM 889 C CA . ILE A 1 111 ? 13.969 -8.258 -1.43 1 96.44 111 ILE A CA 1
ATOM 890 C C . ILE A 1 111 ? 15.289 -7.785 -0.829 1 96.44 111 ILE A C 1
ATOM 892 O O . ILE A 1 111 ? 15.312 -7.25 0.283 1 96.44 111 ILE A O 1
ATOM 896 N N . CYS A 1 112 ? 16.281 -7.926 -1.554 1 95.25 112 CYS A N 1
ATOM 897 C CA . CYS A 1 112 ? 17.609 -7.52 -1.092 1 95.25 112 CYS A CA 1
ATOM 898 C C . CYS A 1 112 ? 17.672 -6.016 -0.856 1 95.25 112 CYS A C 1
ATOM 900 O O . CYS A 1 112 ? 18.219 -5.559 0.147 1 95.25 112 CYS A O 1
ATOM 902 N N . GLU A 1 113 ? 17.125 -5.258 -1.798 1 93.69 113 GLU A N 1
ATOM 903 C CA . GLU A 1 113 ? 17.094 -3.805 -1.663 1 93.69 113 GLU A CA 1
ATOM 904 C C . GLU A 1 113 ? 16.375 -3.381 -0.386 1 93.69 113 GLU A C 1
ATOM 906 O O . GLU A 1 113 ? 16.781 -2.424 0.275 1 93.69 113 GLU A O 1
ATOM 911 N N . ALA A 1 114 ? 15.273 -4.07 -0.115 1 92 114 ALA A N 1
ATOM 912 C CA . ALA A 1 114 ? 14.477 -3.742 1.066 1 92 114 ALA A CA 1
ATOM 913 C C . ALA A 1 114 ? 15.273 -3.975 2.346 1 92 114 ALA A C 1
ATOM 915 O O . ALA A 1 114 ? 15.102 -3.254 3.332 1 92 114 ALA A O 1
ATOM 916 N N . LYS A 1 115 ? 16.094 -4.953 2.441 1 86.81 115 LYS A N 1
ATOM 917 C CA . LYS A 1 115 ? 16.891 -5.328 3.613 1 86.81 115 LYS A CA 1
ATOM 918 C C . LYS A 1 115 ? 18.047 -4.359 3.83 1 86.81 115 LYS A C 1
ATOM 920 O O . LYS A 1 115 ? 18.438 -4.102 4.969 1 86.81 115 LYS A O 1
ATOM 925 N N . ILE A 1 116 ? 18.531 -3.918 2.797 1 82.69 116 ILE A N 1
ATOM 926 C CA . ILE A 1 116 ? 19.719 -3.07 2.857 1 82.69 116 ILE A CA 1
ATOM 927 C C . ILE A 1 116 ? 19.312 -1.627 3.137 1 82.69 116 ILE A C 1
ATOM 929 O O . ILE A 1 116 ? 20.016 -0.897 3.838 1 82.69 116 ILE A O 1
ATOM 933 N N . PHE A 1 117 ? 18.141 -1.246 2.467 1 75.06 117 PHE A N 1
ATOM 934 C CA . PHE A 1 117 ? 17.703 0.138 2.607 1 75.06 117 PHE A CA 1
ATOM 935 C C . PHE A 1 117 ? 16.375 0.214 3.357 1 75.06 117 PHE A C 1
ATOM 937 O O . PHE A 1 117 ? 15.352 0.6 2.783 1 75.06 117 PHE A O 1
ATOM 944 N N . PRO A 1 118 ? 16.203 -0.292 4.609 1 63.06 118 PRO A N 1
ATOM 945 C CA . PRO A 1 118 ? 14.898 -0.266 5.281 1 63.06 118 PRO A CA 1
ATOM 946 C C . PRO A 1 118 ? 14.359 1.15 5.465 1 63.06 118 PRO A C 1
ATOM 948 O O . PRO A 1 118 ? 13.148 1.36 5.434 1 63.06 118 PRO A O 1
ATOM 951 N N . LYS A 1 119 ? 14.945 2.033 6 1 60.16 119 LYS A N 1
ATOM 952 C CA . LYS A 1 119 ? 14.484 3.393 6.273 1 60.16 119 LYS A CA 1
ATOM 953 C C . LYS A 1 119 ? 14.766 4.312 5.086 1 60.16 119 LYS A C 1
ATOM 955 O O . LYS A 1 119 ? 14.445 5.504 5.129 1 60.16 119 LYS A O 1
ATOM 960 N N . LYS A 1 120 ? 15.609 3.977 3.957 1 50.59 120 LYS A N 1
ATOM 961 C CA . LYS A 1 120 ? 16.188 5.047 3.154 1 50.59 120 LYS A CA 1
ATOM 962 C C . LYS A 1 120 ? 15.18 5.59 2.146 1 50.59 120 LYS A C 1
ATOM 964 O O . LYS A 1 120 ? 14.359 4.84 1.615 1 50.59 120 LYS A O 1
ATOM 969 N N . ILE A 1 121 ? 14.711 6.949 2.086 1 46 121 ILE A N 1
ATOM 970 C CA . ILE A 1 121 ? 14.195 7.801 1.019 1 46 121 ILE A CA 1
ATOM 971 C C . ILE A 1 121 ? 14.883 7.449 -0.298 1 46 121 ILE A C 1
ATOM 973 O O . ILE A 1 121 ? 16.109 7.555 -0.415 1 46 121 ILE A O 1
ATOM 977 N N . LEU A 1 122 ? 14.469 6.445 -0.985 1 41.56 122 LEU A N 1
ATOM 978 C CA . LEU A 1 122 ? 15.086 6.203 -2.285 1 41.56 122 LEU A CA 1
ATOM 979 C C . LEU A 1 122 ? 15.398 7.52 -2.988 1 41.56 122 LEU A C 1
ATOM 981 O O . LEU A 1 122 ? 14.492 8.297 -3.301 1 41.56 122 LEU A O 1
ATOM 985 N N . ALA A 1 123 ? 16.375 8.242 -2.57 1 38 123 ALA A N 1
ATOM 986 C CA . ALA A 1 123 ? 17.031 9.312 -3.324 1 38 123 ALA A CA 1
ATOM 987 C C . ALA A 1 123 ? 17.344 8.867 -4.75 1 38 123 ALA A C 1
ATOM 989 O O . ALA A 1 123 ? 18.203 9.453 -5.418 1 38 123 ALA A O 1
ATOM 990 N N . ALA A 1 124 ? 16.781 7.969 -5.445 1 30.59 124 ALA A N 1
ATOM 991 C CA . ALA A 1 124 ? 17.281 8.023 -6.82 1 30.59 124 ALA A CA 1
ATOM 992 C C . ALA A 1 124 ? 16.781 9.273 -7.539 1 30.59 124 ALA A C 1
ATOM 994 O O . ALA A 1 124 ? 15.641 9.695 -7.336 1 30.59 124 ALA A O 1
ATOM 995 N N . MET B 1 1 ? 58.156 95.25 26.359 1 38.06 1 MET B N 1
ATOM 996 C CA . MET B 1 1 ? 57.812 94.125 25.438 1 38.06 1 MET B CA 1
ATOM 997 C C . MET B 1 1 ? 56.656 93.312 25.984 1 38.06 1 MET B C 1
ATOM 999 O O . MET B 1 1 ? 56.812 92.625 26.984 1 38.06 1 MET B O 1
ATOM 1003 N N . LEU B 1 2 ? 55.344 93.75 25.812 1 48.75 2 LEU B N 1
ATOM 1004 C CA . LEU B 1 2 ? 54.156 93.312 26.547 1 48.75 2 LEU B CA 1
ATOM 1005 C C . LEU B 1 2 ? 53.781 91.875 26.203 1 48.75 2 LEU B C 1
ATOM 1007 O O . LEU B 1 2 ? 53.906 91.438 25.062 1 48.75 2 LEU B O 1
ATOM 1011 N N . PRO B 1 3 ? 53.719 90.938 27.203 1 51.62 3 PRO B N 1
ATOM 1012 C CA . PRO B 1 3 ? 53.469 89.5 27.047 1 51.62 3 PRO B CA 1
ATOM 1013 C C . PRO B 1 3 ? 52.156 89.188 26.344 1 51.62 3 PRO B C 1
ATOM 1015 O O . PRO B 1 3 ? 51.219 89.938 26.406 1 51.62 3 PRO B O 1
ATOM 1018 N N . LYS B 1 4 ? 52.219 88.562 25.109 1 52.16 4 LYS B N 1
ATOM 1019 C CA . LYS B 1 4 ? 51.125 88.25 24.219 1 52.16 4 LYS B CA 1
ATOM 1020 C C . LYS B 1 4 ? 50.062 87.375 24.922 1 52.16 4 LYS B C 1
ATOM 1022 O O . LYS B 1 4 ? 50.406 86.5 25.703 1 52.16 4 LYS B O 1
ATOM 1027 N N . PRO B 1 5 ? 48.781 87.812 25.031 1 50.28 5 PRO B N 1
ATOM 1028 C CA . PRO B 1 5 ? 47.719 87.125 25.766 1 50.28 5 PRO B CA 1
ATOM 1029 C C . PRO B 1 5 ? 47.531 85.688 25.281 1 50.28 5 PRO B C 1
ATOM 1031 O O . PRO B 1 5 ? 47.781 85.375 24.109 1 50.28 5 PRO B O 1
ATOM 1034 N N . GLU B 1 6 ? 47.719 84.625 26.062 1 45.19 6 GLU B N 1
ATOM 1035 C CA . GLU B 1 6 ? 47.562 83.188 25.859 1 45.19 6 GLU B CA 1
ATOM 1036 C C . GLU B 1 6 ? 46.188 82.875 25.328 1 45.19 6 GLU B C 1
ATOM 1038 O O . GLU B 1 6 ? 45.188 83.375 25.812 1 45.19 6 GLU B O 1
ATOM 1043 N N . ALA B 1 7 ? 46.031 82.625 24.016 1 46.25 7 ALA B N 1
ATOM 1044 C CA . ALA B 1 7 ? 44.844 82.25 23.25 1 46.25 7 ALA B CA 1
ATOM 1045 C C . ALA B 1 7 ? 44.062 81.125 23.953 1 46.25 7 ALA B C 1
ATOM 1047 O O . ALA B 1 7 ? 44.688 80.125 24.406 1 46.25 7 ALA B O 1
ATOM 1048 N N . VAL B 1 8 ? 43 81.312 24.734 1 43.06 8 VAL B N 1
ATOM 1049 C CA . VAL B 1 8 ? 42.062 80.438 25.391 1 43.06 8 VAL B CA 1
ATOM 1050 C C . VAL B 1 8 ? 41.5 79.438 24.375 1 43.06 8 VAL B C 1
ATOM 1052 O O . VAL B 1 8 ? 40.906 79.812 23.375 1 43.06 8 VAL B O 1
ATOM 1055 N N . VAL B 1 9 ? 42.219 78.375 24.016 1 44.62 9 VAL B N 1
ATOM 1056 C CA . VAL B 1 9 ? 41.781 77.25 23.156 1 44.62 9 VAL B CA 1
ATOM 1057 C C . VAL B 1 9 ? 40.406 76.812 23.578 1 44.62 9 VAL B C 1
ATOM 1059 O O . VAL B 1 9 ? 40.156 76.438 24.734 1 44.62 9 VAL B O 1
ATOM 1062 N N . GLU B 1 10 ? 39.312 77.438 23.109 1 44.06 10 GLU B N 1
ATOM 1063 C CA . GLU B 1 10 ? 37.906 77 23.328 1 44.06 10 GLU B CA 1
ATOM 1064 C C . GLU B 1 10 ? 37.719 75.562 23.031 1 44.06 10 GLU B C 1
ATOM 1066 O O . GLU B 1 10 ? 38.062 75.062 21.938 1 44.06 10 GLU B O 1
ATOM 1071 N N . ARG B 1 11 ? 37.875 74.625 24.016 1 42.34 11 ARG B N 1
ATOM 1072 C CA . ARG B 1 11 ? 37.594 73.188 23.922 1 42.34 11 ARG B CA 1
ATOM 1073 C C . ARG B 1 11 ? 36.188 72.938 23.375 1 42.34 11 ARG B C 1
ATOM 1075 O O . ARG B 1 11 ? 35.188 73.375 23.984 1 42.34 11 ARG B O 1
ATOM 1082 N N . ARG B 1 12 ? 35.938 73.062 22.031 1 44.12 12 ARG B N 1
ATOM 1083 C CA . ARG B 1 12 ? 34.688 72.688 21.406 1 44.12 12 ARG B CA 1
ATOM 1084 C C . ARG B 1 12 ? 34.25 71.312 21.859 1 44.12 12 ARG B C 1
ATOM 1086 O O . ARG B 1 12 ? 35.062 70.375 21.875 1 44.12 12 ARG B O 1
ATOM 1093 N N . HIS B 1 13 ? 33.281 71.188 22.844 1 43.03 13 HIS B N 1
ATOM 1094 C CA . HIS B 1 13 ? 32.594 69.938 23.297 1 43.03 13 HIS B CA 1
ATOM 1095 C C . HIS B 1 13 ? 32.031 69.188 22.109 1 43.03 13 HIS B C 1
ATOM 1097 O O . HIS B 1 13 ? 31.281 69.688 21.297 1 43.03 13 HIS B O 1
ATOM 1103 N N . ALA B 1 14 ? 32.812 68.312 21.438 1 46.25 14 ALA B N 1
ATOM 1104 C CA . ALA B 1 14 ? 32.406 67.375 20.391 1 46.25 14 ALA B CA 1
ATOM 1105 C C . ALA B 1 14 ? 31.094 66.688 20.766 1 46.25 14 ALA B C 1
ATOM 1107 O O . ALA B 1 14 ? 31 66.062 21.844 1 46.25 14 ALA B O 1
ATOM 1108 N N . CYS B 1 15 ? 29.875 67.188 20.469 1 45.28 15 CYS B N 1
ATOM 1109 C CA . CYS B 1 15 ? 28.562 66.562 20.625 1 45.28 15 CYS B CA 1
ATOM 1110 C C . CYS B 1 15 ? 28.594 65.125 20.109 1 45.28 15 CYS B C 1
ATOM 1112 O O . CYS B 1 15 ? 29.062 64.875 19 1 45.28 15 CYS B O 1
ATOM 1114 N N . HIS B 1 16 ? 28.797 64 20.938 1 45.84 16 HIS B N 1
ATOM 1115 C CA . HIS B 1 16 ? 28.688 62.594 20.641 1 45.84 16 HIS B CA 1
ATOM 1116 C C . HIS B 1 16 ? 27.375 62.281 19.922 1 45.84 16 HIS B C 1
ATOM 1118 O O . HIS B 1 16 ? 26.312 62.688 20.359 1 45.84 16 HIS B O 1
ATOM 1124 N N . ARG B 1 17 ? 27.297 62.344 18.562 1 51.25 17 ARG B N 1
ATOM 1125 C CA . ARG B 1 17 ? 26.156 61.906 17.766 1 51.25 17 ARG B CA 1
ATOM 1126 C C . ARG B 1 17 ? 25.656 60.531 18.234 1 51.25 17 ARG B C 1
ATOM 1128 O O . ARG B 1 17 ? 26.438 59.625 18.469 1 51.25 17 ARG B O 1
ATOM 1135 N N . PRO B 1 18 ? 24.375 60.375 18.734 1 53.78 18 PRO B N 1
ATOM 1136 C CA . PRO B 1 18 ? 23.781 59.094 19.125 1 53.78 18 PRO B CA 1
ATOM 1137 C C . PRO B 1 18 ? 23.953 58.031 18.062 1 53.78 18 PRO B C 1
ATOM 1139 O O . PRO B 1 18 ? 23.922 58.312 16.875 1 53.78 18 PRO B O 1
ATOM 1142 N N . ARG B 1 19 ? 24.766 57.031 18.219 1 48.94 19 ARG B N 1
ATOM 1143 C CA . ARG B 1 19 ? 24.906 55.812 17.406 1 48.94 19 ARG B CA 1
ATOM 1144 C C . ARG B 1 19 ? 23.547 55.281 16.969 1 48.94 19 ARG B C 1
ATOM 1146 O O . ARG B 1 19 ? 22.656 55.062 17.797 1 48.94 19 ARG B O 1
ATOM 1153 N N . ALA B 1 20 ? 22.984 55.594 15.789 1 51.25 20 ALA B N 1
ATOM 1154 C CA . ALA B 1 20 ? 21.828 55.031 15.117 1 51.25 20 ALA B CA 1
ATOM 1155 C C . ALA B 1 20 ? 21.734 53.5 15.359 1 51.25 20 ALA B C 1
ATOM 1157 O O . ALA B 1 20 ? 22.688 52.781 15.125 1 51.25 20 ALA B O 1
ATOM 1158 N N . ARG B 1 21 ? 21.016 52.969 16.328 1 50.38 21 ARG B N 1
ATOM 1159 C CA . ARG B 1 21 ? 20.641 51.562 16.5 1 50.38 21 ARG B CA 1
ATOM 1160 C C . ARG B 1 21 ? 20.312 50.906 15.172 1 50.38 21 ARG B C 1
ATOM 1162 O O . ARG B 1 21 ? 19.375 51.312 14.484 1 50.38 21 ARG B O 1
ATOM 1169 N N . ARG B 1 22 ? 21.219 50.531 14.25 1 52.44 22 ARG B N 1
ATOM 1170 C CA . ARG B 1 22 ? 21.031 49.688 13.078 1 52.44 22 ARG B CA 1
ATOM 1171 C C . ARG B 1 22 ? 19.984 48.625 13.352 1 52.44 22 ARG B C 1
ATOM 1173 O O . ARG B 1 22 ? 20.109 47.844 14.312 1 52.44 22 ARG B O 1
ATOM 1180 N N . THR B 1 23 ? 18.656 48.781 13.094 1 53.66 23 THR B N 1
ATOM 1181 C CA . THR B 1 23 ? 17.391 48.062 13.227 1 53.66 23 THR B CA 1
ATOM 1182 C C . THR B 1 23 ? 17.531 46.594 12.797 1 53.66 23 THR B C 1
ATOM 1184 O O . THR B 1 23 ? 18.078 46.312 11.734 1 53.66 23 THR B O 1
ATOM 1187 N N . SER B 1 24 ? 17.609 45.625 13.797 1 65.38 24 SER B N 1
ATOM 1188 C CA . SER B 1 24 ? 17.5 44.156 13.875 1 65.38 24 SER B CA 1
ATOM 1189 C C . SER B 1 24 ? 16.484 43.625 12.867 1 65.38 24 SER B C 1
ATOM 1191 O O . SER B 1 24 ? 16.328 42.438 12.727 1 65.38 24 SER B O 1
ATOM 1193 N N . GLU B 1 25 ? 15.734 44.594 12.273 1 66.5 25 GLU B N 1
ATOM 1194 C CA . GLU B 1 25 ? 14.641 44.125 11.43 1 66.5 25 GLU B CA 1
ATOM 1195 C C . GLU B 1 25 ? 15.172 43.375 10.211 1 66.5 25 GLU B C 1
ATOM 1197 O O . GLU B 1 25 ? 14.57 42.375 9.773 1 66.5 25 GLU B O 1
ATOM 1202 N N . CYS B 1 26 ? 16.359 43.844 9.719 1 71.38 26 CYS B N 1
ATOM 1203 C CA . CYS B 1 26 ? 16.875 43.25 8.508 1 71.38 26 CYS B CA 1
ATOM 1204 C C . CYS B 1 26 ? 17.391 41.844 8.789 1 71.38 26 CYS B C 1
ATOM 1206 O O . CYS B 1 26 ? 17.188 40.906 7.977 1 71.38 26 CYS B O 1
ATOM 1208 N N . SER B 1 27 ? 17.922 41.719 9.984 1 80.12 27 SER B N 1
ATOM 1209 C CA . SER B 1 27 ? 18.453 40.406 10.375 1 80.12 27 SER B CA 1
ATOM 1210 C C . SER B 1 27 ? 17.328 39.406 10.602 1 80.12 27 SER B C 1
ATOM 1212 O O . SER B 1 27 ? 17.406 38.25 10.172 1 80.12 27 SER B O 1
ATOM 1214 N N . GLU B 1 28 ? 16.266 39.938 11.164 1 84.44 28 GLU B N 1
ATOM 1215 C CA . GLU B 1 28 ? 15.117 39.062 11.445 1 84.44 28 GLU B CA 1
ATOM 1216 C C . GLU B 1 28 ? 14.414 38.656 10.148 1 84.44 28 GLU B C 1
ATOM 1218 O O . GLU B 1 28 ? 13.977 37.5 10.023 1 84.44 28 GLU B O 1
ATOM 1223 N N . LYS B 1 29 ? 14.312 39.562 9.188 1 85.44 29 LYS B N 1
ATOM 1224 C CA . LYS B 1 29 ? 13.688 39.25 7.906 1 85.44 29 LYS B CA 1
ATOM 1225 C C . LYS B 1 29 ? 14.5 38.219 7.133 1 85.44 29 LYS B C 1
ATOM 1227 O O . LYS B 1 29 ? 13.93 37.312 6.504 1 85.44 29 LYS B O 1
ATOM 1232 N N . LYS B 1 30 ? 15.828 38.375 7.168 1 87.75 30 LYS B N 1
ATOM 1233 C CA . LYS B 1 30 ? 16.703 37.438 6.488 1 87.75 30 LYS B CA 1
ATOM 1234 C C . LYS B 1 30 ? 16.609 36.031 7.105 1 87.75 30 LYS B C 1
ATOM 1236 O O . LYS B 1 30 ? 16.578 35.031 6.391 1 87.75 30 LYS B O 1
ATOM 1241 N N . GLU B 1 31 ? 16.5 36 8.414 1 89 31 GLU B N 1
ATOM 1242 C CA . GLU B 1 31 ? 16.344 34.75 9.117 1 89 31 GLU B CA 1
ATOM 1243 C C . GLU B 1 31 ? 15.008 34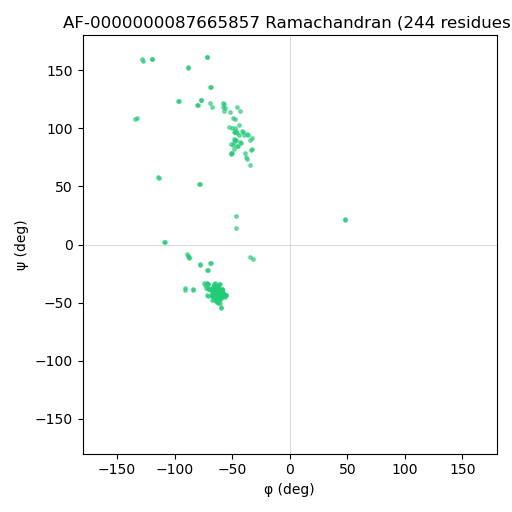.094 8.797 1 89 31 GLU B C 1
ATOM 1245 O O . GLU B 1 31 ? 14.938 32.875 8.594 1 89 31 GLU B O 1
ATOM 1250 N N . ALA B 1 32 ? 14.023 34.906 8.766 1 89.75 32 ALA B N 1
ATOM 1251 C CA . ALA B 1 32 ? 12.688 34.406 8.438 1 89.75 32 ALA B CA 1
ATOM 1252 C C . ALA B 1 32 ? 12.648 33.844 7.016 1 89.75 32 ALA B C 1
ATOM 1254 O O . ALA B 1 32 ? 11.984 32.844 6.758 1 89.75 32 ALA B O 1
ATOM 1255 N N . MET B 1 33 ? 13.305 34.438 6.086 1 90.88 33 MET B N 1
ATOM 1256 C CA . MET B 1 33 ? 13.352 34 4.695 1 90.88 33 MET B CA 1
ATOM 1257 C C . MET B 1 33 ? 14.031 32.625 4.578 1 90.88 33 MET B C 1
ATOM 1259 O O . MET B 1 33 ? 13.578 31.766 3.834 1 90.88 33 MET B O 1
ATOM 1263 N N . VAL B 1 34 ? 15.031 32.375 5.391 1 92.88 34 VAL B N 1
ATOM 1264 C CA . VAL B 1 34 ? 15.789 31.125 5.352 1 92.88 34 VAL B CA 1
ATOM 1265 C C . VAL B 1 34 ? 14.922 29.984 5.887 1 92.88 34 VAL B C 1
ATOM 1267 O O . VAL B 1 34 ? 14.93 28.875 5.336 1 92.88 34 VAL B O 1
ATOM 1270 N N . VAL B 1 35 ? 14.266 30.344 6.996 1 93.25 35 VAL B N 1
ATOM 1271 C CA . VAL B 1 35 ? 13.391 29.344 7.586 1 93.25 35 VAL B CA 1
ATOM 1272 C C . VAL B 1 35 ? 12.312 28.938 6.586 1 93.25 35 VAL B C 1
ATOM 1274 O O . VAL B 1 35 ? 12.008 27.75 6.434 1 93.25 35 VAL B O 1
ATOM 1277 N N . ASN B 1 36 ? 11.742 29.891 5.875 1 94.19 36 ASN B N 1
ATOM 1278 C CA . ASN B 1 36 ? 10.703 29.625 4.883 1 94.19 36 ASN B CA 1
ATOM 1279 C C . ASN B 1 36 ? 11.227 28.766 3.736 1 94.19 36 ASN B C 1
ATOM 1281 O O . ASN B 1 36 ? 10.531 27.875 3.262 1 94.19 36 ASN B O 1
ATOM 1285 N N . ILE B 1 37 ? 12.398 29.031 3.342 1 95 37 ILE B N 1
ATOM 1286 C CA . ILE B 1 37 ? 13.016 28.266 2.266 1 95 37 ILE B CA 1
ATOM 1287 C C . ILE B 1 37 ? 13.242 26.828 2.723 1 95 37 ILE B C 1
ATOM 1289 O O . ILE B 1 37 ? 12.953 25.875 1.984 1 95 37 ILE B O 1
AT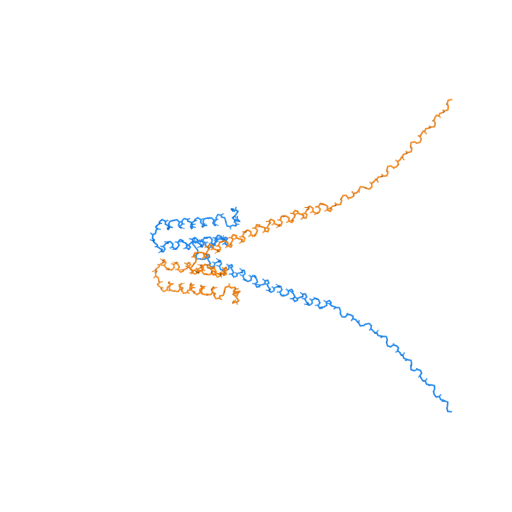OM 1293 N N . ARG B 1 38 ? 13.812 26.688 3.914 1 96.19 38 ARG B N 1
ATOM 1294 C CA . ARG B 1 38 ? 14.031 25.359 4.465 1 96.19 38 ARG B CA 1
ATOM 1295 C C . ARG B 1 38 ? 12.719 24.578 4.566 1 96.19 38 ARG B C 1
ATOM 1297 O O . ARG B 1 38 ? 12.672 23.391 4.254 1 96.19 38 ARG B O 1
ATOM 1304 N N . ARG B 1 39 ? 11.695 25.188 4.988 1 97 39 ARG B N 1
ATOM 1305 C CA . ARG B 1 39 ? 10.391 24.562 5.117 1 97 39 ARG B CA 1
ATOM 1306 C C . ARG B 1 39 ? 9.852 24.141 3.756 1 97 39 ARG B C 1
ATOM 1308 O O . ARG B 1 39 ? 9.297 23.047 3.613 1 97 39 ARG B O 1
ATOM 1315 N N . SER B 1 40 ? 10.008 25.031 2.793 1 97.12 40 SER B N 1
ATOM 1316 C CA . SER B 1 40 ? 9.555 24.734 1.438 1 97.12 40 SER B CA 1
ATOM 1317 C C . SER B 1 40 ? 10.281 23.516 0.862 1 97.12 40 SER B C 1
ATOM 1319 O O . SER B 1 40 ? 9.664 22.672 0.213 1 97.12 40 SER B O 1
ATOM 1321 N N . GLU B 1 41 ? 11.477 23.391 1.105 1 97.25 41 GLU B N 1
ATOM 1322 C CA . GLU B 1 41 ? 12.266 22.266 0.632 1 97.25 41 GLU B CA 1
ATOM 1323 C C . GLU B 1 41 ? 11.836 20.969 1.313 1 97.25 41 GLU B C 1
ATOM 1325 O O . GLU B 1 41 ? 11.727 19.922 0.665 1 97.25 41 GLU B O 1
ATOM 1330 N N . ALA B 1 42 ? 11.633 20.969 2.596 1 97 42 ALA B N 1
ATOM 1331 C CA . ALA B 1 42 ? 11.156 19.797 3.34 1 97 42 ALA B CA 1
ATOM 1332 C C . ALA B 1 42 ? 9.805 19.328 2.812 1 97 42 ALA B C 1
ATOM 1334 O O . ALA B 1 42 ? 9.586 18.125 2.662 1 97 42 ALA B O 1
ATOM 1335 N N . ASN B 1 43 ? 9.023 20.219 2.51 1 96.75 43 ASN B N 1
ATOM 1336 C CA . ASN B 1 43 ? 7.703 19.906 1.962 1 96.75 43 ASN B CA 1
ATOM 1337 C C . ASN B 1 43 ? 7.809 19.266 0.581 1 96.75 43 ASN B C 1
ATOM 1339 O O . ASN B 1 43 ? 7.055 18.359 0.258 1 96.75 43 ASN B O 1
ATOM 1343 N N . ALA B 1 44 ? 8.727 19.797 -0.189 1 97.25 44 ALA B N 1
ATOM 1344 C CA . ALA B 1 44 ? 8.945 19.234 -1.522 1 97.25 44 ALA B CA 1
ATOM 1345 C C . ALA B 1 44 ? 9.438 17.797 -1.442 1 97.25 44 ALA B C 1
ATOM 1347 O O . ALA B 1 44 ? 9.016 16.953 -2.232 1 97.25 44 ALA B O 1
ATOM 1348 N N . ARG B 1 45 ? 10.289 17.5 -0.537 1 95.44 45 ARG B N 1
ATOM 1349 C CA . ARG B 1 45 ? 10.781 16.141 -0.344 1 95.44 45 ARG B CA 1
ATOM 1350 C C . ARG B 1 45 ? 9.648 15.203 0.058 1 95.44 45 ARG B C 1
ATOM 1352 O O . ARG B 1 45 ? 9.555 14.094 -0.456 1 95.44 45 ARG B O 1
ATOM 1359 N N . GLU B 1 46 ? 8.805 15.727 0.957 1 93.75 46 GLU B N 1
ATOM 1360 C CA . GLU B 1 46 ? 7.684 14.906 1.414 1 93.75 46 GLU B CA 1
ATOM 1361 C C . GLU B 1 46 ? 6.691 14.656 0.283 1 93.75 46 GLU B C 1
ATOM 1363 O O . GLU B 1 46 ? 6.16 13.547 0.154 1 93.75 46 GLU B O 1
ATOM 1368 N N . ARG B 1 47 ? 6.492 15.57 -0.526 1 95.94 47 ARG B N 1
ATOM 1369 C CA . ARG B 1 47 ? 5.605 15.422 -1.674 1 95.94 47 ARG B CA 1
ATOM 1370 C C . ARG B 1 47 ? 6.145 14.383 -2.652 1 95.94 47 ARG B C 1
ATOM 1372 O O . ARG B 1 47 ? 5.383 13.586 -3.205 1 95.94 47 ARG B O 1
ATOM 1379 N N . ASN B 1 48 ? 7.414 14.492 -2.793 1 95.25 48 ASN B N 1
ATOM 1380 C CA . ASN B 1 48 ? 8.047 13.508 -3.66 1 95.25 48 ASN B CA 1
ATOM 1381 C C . ASN B 1 48 ? 7.91 12.094 -3.098 1 95.25 48 ASN B C 1
ATOM 1383 O O . ASN B 1 48 ? 7.648 11.148 -3.842 1 95.25 48 ASN B O 1
ATOM 1387 N N . ARG B 1 49 ? 8.164 11.859 -1.877 1 92.56 49 ARG B N 1
ATOM 1388 C CA . ARG B 1 49 ? 8.039 10.562 -1.229 1 92.56 49 ARG B CA 1
ATOM 1389 C C . ARG B 1 49 ? 6.629 10 -1.404 1 92.56 49 ARG B C 1
ATOM 1391 O O . ARG B 1 49 ? 6.457 8.82 -1.73 1 92.56 49 ARG B O 1
ATOM 1398 N N . VAL B 1 50 ? 5.672 10.875 -1.223 1 94.94 50 VAL B N 1
ATOM 1399 C CA . VAL B 1 50 ? 4.277 10.461 -1.344 1 94.94 50 VAL B CA 1
ATOM 1400 C C . VAL B 1 50 ? 3.98 10.055 -2.785 1 94.94 50 VAL B C 1
ATOM 1402 O O . VAL B 1 50 ? 3.26 9.086 -3.029 1 94.94 50 VAL B O 1
ATOM 1405 N N . GLN B 1 51 ? 4.531 10.812 -3.717 1 96.44 51 GLN B N 1
ATOM 1406 C CA . GLN B 1 51 ? 4.34 10.484 -5.125 1 96.44 51 GLN B CA 1
ATOM 1407 C C . GLN B 1 51 ? 4.957 9.133 -5.469 1 96.44 51 GLN B C 1
ATOM 1409 O O . GLN B 1 51 ? 4.391 8.367 -6.25 1 96.44 51 GLN B O 1
ATOM 1414 N N . HIS B 1 52 ? 6.152 8.828 -4.887 1 94.69 52 HIS B N 1
ATOM 1415 C CA . HIS B 1 52 ? 6.777 7.531 -5.102 1 94.69 52 HIS B CA 1
ATOM 1416 C C . HIS B 1 52 ? 5.887 6.398 -4.602 1 94.69 52 HIS B C 1
ATOM 1418 O O . HIS B 1 52 ? 5.773 5.355 -5.25 1 94.69 52 HIS B O 1
ATOM 1424 N N . LEU B 1 53 ? 5.332 6.605 -3.527 1 96.62 53 LEU B N 1
ATOM 1425 C CA . LEU B 1 53 ? 4.418 5.605 -2.988 1 96.62 53 LEU B CA 1
ATOM 1426 C C . LEU B 1 53 ? 3.232 5.395 -3.922 1 96.62 53 LEU B C 1
ATOM 1428 O O . LEU B 1 53 ? 2.838 4.254 -4.184 1 96.62 53 LEU B O 1
ATOM 1432 N N . ALA B 1 54 ? 2.658 6.418 -4.395 1 95.69 54 ALA B N 1
ATOM 1433 C CA . ALA B 1 54 ? 1.551 6.355 -5.344 1 95.69 54 ALA B CA 1
ATOM 1434 C C . ALA B 1 54 ? 1.94 5.566 -6.59 1 95.69 54 ALA B C 1
ATOM 1436 O O . ALA B 1 54 ? 1.148 4.773 -7.105 1 95.69 54 ALA B O 1
ATOM 1437 N N . ASP B 1 55 ? 3.123 5.879 -7.055 1 97.25 55 ASP B N 1
ATOM 1438 C CA . ASP B 1 55 ? 3.631 5.16 -8.219 1 97.25 55 ASP B CA 1
ATOM 1439 C C . ASP B 1 55 ? 3.711 3.66 -7.949 1 97.25 55 ASP B C 1
ATOM 1441 O O . ASP B 1 55 ? 3.422 2.848 -8.828 1 97.25 55 ASP B O 1
ATOM 1445 N N . MET B 1 56 ? 4.082 3.348 -6.777 1 97.5 56 MET B N 1
ATOM 1446 C CA . MET B 1 56 ? 4.215 1.934 -6.441 1 97.5 56 MET B CA 1
ATOM 1447 C C . MET B 1 56 ? 2.844 1.268 -6.352 1 97.5 56 MET B C 1
ATOM 1449 O O . MET B 1 56 ? 2.691 0.101 -6.715 1 97.5 56 MET B O 1
ATOM 1453 N N . PHE B 1 57 ? 1.872 1.933 -5.922 1 97.25 57 PHE B N 1
ATOM 1454 C CA . PHE B 1 57 ? 0.51 1.412 -5.938 1 97.25 57 PHE B CA 1
ATOM 1455 C C . PHE B 1 57 ? 0.043 1.158 -7.367 1 97.25 57 PHE B C 1
ATOM 1457 O O . PHE B 1 57 ? -0.624 0.157 -7.637 1 97.25 57 PHE B O 1
ATOM 1464 N N . ASP B 1 58 ? 0.393 2.066 -8.188 1 96.81 58 ASP B N 1
ATOM 1465 C CA . ASP B 1 58 ? 0.018 1.896 -9.586 1 96.81 58 ASP B CA 1
ATOM 1466 C C . ASP B 1 58 ? 0.7 0.671 -10.195 1 96.81 58 ASP B C 1
ATOM 1468 O O . ASP B 1 58 ? 0.089 -0.065 -10.969 1 96.81 58 ASP B O 1
ATOM 1472 N N . ARG B 1 59 ? 1.938 0.483 -9.859 1 96.94 59 ARG B N 1
ATOM 1473 C CA . ARG B 1 59 ? 2.664 -0.698 -10.32 1 96.94 59 ARG B CA 1
ATOM 1474 C C . ARG B 1 59 ? 2.016 -1.976 -9.797 1 96.94 59 ARG B C 1
ATOM 1476 O O . ARG B 1 59 ? 1.871 -2.951 -10.531 1 96.94 59 ARG B O 1
ATOM 1483 N N . LEU B 1 60 ? 1.601 -1.907 -8.578 1 98.12 60 LEU B N 1
ATOM 1484 C CA . LEU B 1 60 ? 0.923 -3.064 -8 1 98.12 60 LEU B CA 1
ATOM 1485 C C . LEU B 1 60 ? -0.405 -3.32 -8.703 1 98.12 60 LEU B C 1
ATOM 1487 O O . LEU B 1 60 ? -0.716 -4.461 -9.055 1 98.12 60 LEU B O 1
ATOM 1491 N N . ARG B 1 61 ? -1.115 -2.336 -8.969 1 96.88 61 ARG B N 1
ATOM 1492 C CA . ARG B 1 61 ? -2.412 -2.453 -9.625 1 96.88 61 ARG B CA 1
ATOM 1493 C C . ARG B 1 61 ? -2.27 -3.076 -11.008 1 96.88 61 ARG B C 1
ATOM 1495 O O . ARG B 1 61 ? -3.158 -3.801 -11.469 1 96.88 61 ARG B O 1
ATOM 1502 N N . SER B 1 62 ? -1.178 -2.771 -11.633 1 96.69 62 SER B N 1
ATOM 1503 C CA . SER B 1 62 ? -0.985 -3.223 -13.008 1 96.69 62 SER B CA 1
ATOM 1504 C C . SER B 1 62 ? -0.818 -4.738 -13.07 1 96.69 62 SER B C 1
ATOM 1506 O O . SER B 1 62 ? -0.936 -5.332 -14.141 1 96.69 62 SER B O 1
ATOM 1508 N N . VAL B 1 63 ? -0.553 -5.422 -11.992 1 97.62 63 VAL B N 1
ATOM 1509 C CA . VAL B 1 63 ? -0.328 -6.863 -12.016 1 97.62 63 VAL B CA 1
ATOM 1510 C C . VAL B 1 63 ? -1.508 -7.582 -11.367 1 97.62 63 VAL B C 1
ATOM 1512 O O . VAL B 1 63 ? -1.5 -8.805 -11.234 1 97.62 63 VAL B O 1
ATOM 1515 N N . LEU B 1 64 ? -2.502 -6.871 -10.945 1 97.88 64 LEU B N 1
ATOM 1516 C CA . LEU B 1 64 ? -3.686 -7.457 -10.32 1 97.88 64 LEU B CA 1
ATOM 1517 C C . LEU B 1 64 ? -4.723 -7.828 -11.375 1 97.88 64 LEU B C 1
ATOM 1519 O O . LEU B 1 64 ? -4.738 -7.258 -12.469 1 97.88 64 LEU B O 1
ATOM 1523 N N . PRO B 1 65 ? -5.5 -8.836 -10.992 1 96.88 65 PRO B N 1
ATOM 1524 C CA . PRO B 1 65 ? -6.535 -9.273 -11.93 1 96.88 65 PRO B CA 1
ATOM 1525 C C . PRO B 1 65 ? -7.762 -8.367 -11.922 1 96.88 65 PRO B C 1
ATOM 1527 O O . PRO B 1 65 ? -8.883 -8.828 -11.695 1 96.88 65 PRO B O 1
ATOM 1530 N N . ILE B 1 66 ? -7.621 -7.109 -12.07 1 94.75 66 ILE B N 1
ATOM 1531 C CA . ILE B 1 66 ? -8.68 -6.109 -12.125 1 94.75 66 ILE B CA 1
ATOM 1532 C C . ILE B 1 66 ? -8.516 -5.246 -13.375 1 94.75 66 ILE B C 1
ATOM 1534 O O . ILE B 1 66 ? -7.441 -5.219 -13.977 1 94.75 66 ILE B O 1
ATOM 1538 N N . GLU B 1 67 ? -9.641 -4.641 -13.766 1 88.69 67 GLU B N 1
ATOM 1539 C CA . GLU B 1 67 ? -9.547 -3.688 -14.867 1 88.69 67 GLU B CA 1
ATOM 1540 C C . GLU B 1 67 ? -8.766 -2.441 -14.461 1 88.69 67 GLU B C 1
ATOM 1542 O O . GLU B 1 67 ? -8.992 -1.887 -13.383 1 88.69 67 GLU B O 1
ATOM 1547 N N . TYR B 1 68 ? -7.914 -2.041 -15.328 1 81.94 68 TYR B N 1
ATOM 1548 C CA . TYR B 1 68 ? -6.977 -0.976 -14.984 1 81.94 68 TYR B CA 1
ATOM 1549 C C . TYR B 1 68 ? -7.656 0.387 -15.047 1 81.94 68 TYR B C 1
ATOM 1551 O O . TYR B 1 68 ? -7.23 1.331 -14.375 1 81.94 68 TYR B O 1
ATOM 1559 N N . ASP B 1 69 ? -8.703 0.524 -15.625 1 81.06 69 ASP B N 1
ATOM 1560 C CA . ASP B 1 69 ? -9.305 1.834 -15.852 1 81.06 69 ASP B CA 1
ATOM 1561 C C . ASP B 1 69 ? -10.203 2.236 -14.688 1 81.06 69 ASP B C 1
ATOM 1563 O O . ASP B 1 69 ? -10.656 3.381 -14.602 1 81.06 69 ASP B O 1
ATOM 1567 N N . VAL B 1 70 ? -10.461 1.376 -13.82 1 79.56 70 VAL B N 1
ATOM 1568 C CA . VAL B 1 70 ? -11.305 1.694 -12.672 1 79.56 70 VAL B CA 1
ATOM 1569 C C . VAL B 1 70 ? -10.43 2.043 -11.469 1 79.56 70 VAL B C 1
ATOM 1571 O O . VAL B 1 70 ? -9.539 1.271 -11.094 1 79.56 70 VAL B O 1
ATOM 1574 N N . LYS B 1 71 ? -10.625 3.219 -10.898 1 86.06 71 LYS B N 1
ATOM 1575 C CA . LYS B 1 71 ? -9.852 3.623 -9.727 1 86.06 71 LYS B CA 1
ATOM 1576 C C . LYS B 1 71 ? -10.375 2.938 -8.461 1 86.06 71 LYS B C 1
ATOM 1578 O O . LYS B 1 71 ? -11.578 2.891 -8.227 1 86.06 71 LYS B O 1
ATOM 1583 N N . ILE B 1 72 ? -9.516 2.242 -7.742 1 91.31 72 ILE B N 1
ATOM 1584 C CA . ILE B 1 72 ? -9.844 1.632 -6.461 1 91.31 72 ILE B CA 1
ATOM 1585 C C . ILE B 1 72 ? -8.945 2.207 -5.367 1 91.31 72 ILE B C 1
ATOM 1587 O O . ILE B 1 72 ? -7.902 2.795 -5.66 1 91.31 72 ILE B O 1
ATOM 1591 N N . SER B 1 73 ? -9.391 2.08 -4.074 1 93.44 73 SER B N 1
ATOM 1592 C CA . SER B 1 73 ? -8.648 2.66 -2.955 1 93.44 73 SER B CA 1
ATOM 1593 C C . SER B 1 73 ? -7.363 1.893 -2.682 1 93.44 73 SER B C 1
ATOM 1595 O O . SER B 1 73 ? -7.215 0.747 -3.113 1 93.44 73 SER B O 1
ATOM 1597 N N . LYS B 1 74 ? -6.508 2.547 -1.991 1 95.19 74 LYS B N 1
ATOM 1598 C CA . LYS B 1 74 ? -5.27 1.903 -1.561 1 95.19 74 LYS B CA 1
ATOM 1599 C C . LYS B 1 74 ? -5.559 0.676 -0.702 1 95.19 74 LYS B C 1
ATOM 1601 O O . LYS B 1 74 ? -4.898 -0.355 -0.839 1 95.19 74 LYS B O 1
ATOM 1606 N N . LEU B 1 75 ? -6.539 0.792 0.161 1 95.56 75 LEU B N 1
ATOM 1607 C CA . LEU B 1 75 ? -6.945 -0.311 1.026 1 95.56 75 LEU B CA 1
ATOM 1608 C C . LEU B 1 75 ? -7.418 -1.504 0.201 1 95.56 75 LEU B C 1
ATOM 1610 O O . LEU B 1 75 ? -6.98 -2.635 0.431 1 95.56 75 LEU B O 1
ATOM 1614 N N . ALA B 1 76 ? -8.25 -1.168 -0.736 1 95.69 76 ALA B N 1
ATOM 1615 C CA . ALA B 1 76 ? -8.773 -2.219 -1.603 1 95.69 76 ALA B CA 1
ATOM 1616 C C . ALA B 1 76 ? -7.656 -2.875 -2.408 1 95.69 76 ALA B C 1
ATOM 1618 O O . ALA B 1 76 ? -7.641 -4.098 -2.576 1 95.69 76 ALA B O 1
ATOM 1619 N N . THR B 1 77 ? -6.738 -2.045 -2.875 1 97.31 77 THR B N 1
ATOM 1620 C CA . THR B 1 77 ? -5.621 -2.566 -3.656 1 97.31 77 THR B CA 1
ATOM 1621 C C . THR B 1 77 ? -4.812 -3.568 -2.838 1 97.31 77 THR B C 1
ATOM 1623 O O . THR B 1 77 ? -4.492 -4.656 -3.32 1 97.31 77 THR B O 1
ATOM 1626 N N . LEU B 1 78 ? -4.547 -3.242 -1.627 1 98.44 78 LEU B N 1
ATOM 1627 C CA . LEU B 1 78 ? -3.771 -4.094 -0.734 1 98.44 78 LEU B CA 1
ATOM 1628 C C . LEU B 1 78 ? -4.531 -5.379 -0.417 1 98.44 78 LEU B C 1
ATOM 1630 O O . LEU B 1 78 ? -3.939 -6.461 -0.38 1 98.44 78 LEU B O 1
ATOM 1634 N N . LYS B 1 79 ? -5.809 -5.25 -0.17 1 98 79 LYS B N 1
ATOM 1635 C CA . LYS B 1 79 ? -6.664 -6.398 0.123 1 98 79 LYS B CA 1
ATOM 1636 C C . LYS B 1 79 ? -6.695 -7.371 -1.052 1 98 79 LYS B C 1
ATOM 1638 O O . LYS B 1 79 ? -6.523 -8.578 -0.869 1 98 79 LYS B O 1
ATOM 1643 N N . ILE B 1 80 ? -6.852 -6.836 -2.207 1 98.44 80 ILE B N 1
ATOM 1644 C CA . ILE B 1 80 ? -6.906 -7.664 -3.408 1 98.44 80 ILE B CA 1
ATOM 1645 C C . ILE B 1 80 ? -5.547 -8.312 -3.654 1 98.44 80 ILE B C 1
ATOM 1647 O O . ILE B 1 80 ? -5.469 -9.492 -4.008 1 98.44 80 ILE B O 1
ATOM 1651 N N . ALA B 1 81 ? -4.504 -7.512 -3.475 1 98.88 81 ALA B N 1
ATOM 1652 C CA . ALA B 1 81 ? -3.16 -8.047 -3.695 1 98.88 81 ALA B CA 1
ATOM 1653 C C . ALA B 1 81 ? -2.879 -9.227 -2.77 1 98.88 81 ALA B C 1
ATOM 1655 O O . ALA B 1 81 ? -2.379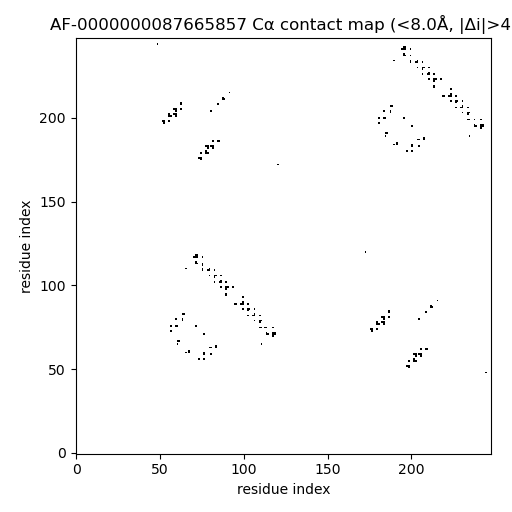 -10.258 -3.209 1 98.88 81 ALA B O 1
ATOM 1656 N N . SER B 1 82 ? -3.189 -9.148 -1.481 1 98.81 82 SER B N 1
ATOM 1657 C CA . SER B 1 82 ? -2.986 -10.227 -0.521 1 98.81 82 SER B CA 1
ATOM 1658 C C . SER B 1 82 ? -3.777 -11.469 -0.911 1 98.81 82 SER B C 1
ATOM 1660 O O . SER B 1 82 ? -3.248 -12.586 -0.884 1 98.81 82 SER B O 1
ATOM 1662 N N . ALA B 1 83 ? -5.02 -11.266 -1.289 1 98.81 83 ALA B N 1
ATOM 1663 C CA . ALA B 1 83 ? -5.879 -12.375 -1.687 1 98.81 83 ALA B CA 1
ATOM 1664 C C . ALA B 1 83 ? -5.367 -13.031 -2.965 1 98.81 83 ALA B C 1
ATOM 1666 O O . ALA B 1 83 ? -5.41 -14.258 -3.1 1 98.81 83 ALA B O 1
ATOM 1667 N N . TYR B 1 84 ? -4.922 -12.203 -3.873 1 98.88 84 TYR B N 1
ATOM 1668 C CA . TYR B 1 84 ? -4.426 -12.719 -5.145 1 98.88 84 TYR B CA 1
ATOM 1669 C C . TYR B 1 84 ? -3.18 -13.57 -4.941 1 98.88 84 TYR B C 1
ATOM 1671 O O . TYR B 1 84 ? -3.061 -14.648 -5.52 1 98.88 84 TYR B O 1
ATOM 1679 N N . ILE B 1 85 ? -2.277 -13.117 -4.137 1 98.75 85 ILE B N 1
ATOM 1680 C CA . ILE B 1 85 ? -1.059 -13.867 -3.846 1 98.75 85 ILE B CA 1
ATOM 1681 C C . ILE B 1 85 ? -1.414 -15.203 -3.201 1 98.75 85 ILE B C 1
ATOM 1683 O O . ILE B 1 85 ? -0.849 -16.234 -3.557 1 98.75 85 ILE B O 1
ATOM 1687 N N . ARG B 1 86 ? -2.373 -15.203 -2.262 1 97.81 86 ARG B N 1
ATOM 1688 C CA . ARG B 1 86 ? -2.812 -16.438 -1.628 1 97.81 86 ARG B CA 1
ATOM 1689 C C . ARG B 1 86 ? -3.408 -17.391 -2.654 1 97.81 86 ARG B C 1
ATOM 1691 O O . ARG B 1 86 ? -3.113 -18.594 -2.643 1 97.81 86 ARG B O 1
ATOM 1698 N N . TYR B 1 87 ? -4.184 -16.844 -3.539 1 97.94 87 TYR B N 1
ATOM 1699 C CA . TYR B 1 87 ? -4.789 -17.656 -4.586 1 97.94 87 TYR B CA 1
ATOM 1700 C C . TYR B 1 87 ? -3.723 -18.281 -5.48 1 97.94 87 TYR B C 1
ATOM 1702 O O . TYR B 1 87 ? -3.75 -19.484 -5.746 1 97.94 87 TYR B O 1
ATOM 1710 N N . LEU B 1 88 ? -2.791 -17.438 -5.941 1 97.38 88 LEU B N 1
ATOM 1711 C CA . LEU B 1 88 ? -1.712 -17.938 -6.785 1 97.38 88 LEU B CA 1
ATOM 1712 C C . LEU B 1 88 ? -0.915 -19.016 -6.059 1 97.38 88 LEU B C 1
ATOM 1714 O O . LEU B 1 88 ? -0.534 -20.031 -6.66 1 97.38 88 LEU B O 1
ATOM 1718 N N . GLY B 1 89 ? -0.711 -18.781 -4.762 1 96.38 89 GLY B N 1
ATOM 1719 C CA . GLY B 1 89 ? -0.033 -19.781 -3.953 1 96.38 89 GLY B CA 1
ATOM 1720 C C . GLY B 1 89 ? -0.783 -21.094 -3.877 1 96.38 89 GLY B C 1
ATOM 1721 O O . GLY B 1 89 ? -0.182 -22.172 -3.992 1 96.38 89 GLY B O 1
ATOM 1722 N N . CYS B 1 90 ? -2.035 -21.047 -3.717 1 95.75 90 CYS B N 1
ATOM 1723 C CA . CYS B 1 90 ? -2.867 -22.25 -3.652 1 95.75 90 CYS B CA 1
ATOM 1724 C C . CYS B 1 90 ? -2.848 -23 -4.98 1 95.75 90 CYS B C 1
ATOM 1726 O O . CYS B 1 90 ? -2.795 -24.219 -5 1 95.75 90 CYS B O 1
ATOM 1728 N N . VAL B 1 91 ? -2.885 -22.25 -6.043 1 95.44 91 VAL B N 1
ATOM 1729 C CA . VAL B 1 91 ? -2.895 -22.859 -7.371 1 95.44 91 VAL B CA 1
ATOM 1730 C C . VAL B 1 91 ? -1.569 -23.562 -7.621 1 95.44 91 VAL B C 1
ATOM 1732 O O . VAL B 1 91 ? -1.544 -24.656 -8.203 1 95.44 91 VAL B O 1
ATOM 1735 N N . LEU B 1 92 ? -0.517 -22.984 -7.246 1 93.94 92 LEU B N 1
ATOM 1736 C CA . LEU B 1 92 ? 0.813 -23.547 -7.461 1 93.94 92 LEU B CA 1
ATOM 1737 C C . LEU B 1 92 ? 1.023 -24.797 -6.602 1 93.94 92 LEU B C 1
ATOM 1739 O O . LEU B 1 92 ? 1.683 -25.734 -7.031 1 93.94 92 LEU B O 1
ATOM 1743 N N . ASP B 1 93 ? 0.569 -24.844 -5.43 1 89.81 93 ASP B N 1
ATOM 1744 C CA . ASP B 1 93 ? 0.728 -25.984 -4.539 1 89.81 93 ASP B CA 1
ATOM 1745 C C . ASP B 1 93 ? -0.121 -27.172 -5.004 1 89.81 93 ASP B C 1
ATOM 1747 O O . ASP B 1 93 ? 0.231 -28.328 -4.766 1 89.81 93 ASP B O 1
ATOM 1751 N N . ALA B 1 94 ? -1.142 -27.047 -5.762 1 77.06 94 ALA B N 1
ATOM 1752 C CA . ALA B 1 94 ? -2.006 -28.016 -6.445 1 77.06 94 ALA B CA 1
ATOM 1753 C C . ALA B 1 94 ? -2.441 -29.125 -5.496 1 77.06 94 ALA B C 1
ATOM 1755 O O . ALA B 1 94 ? -2.771 -30.234 -5.938 1 77.06 94 ALA B O 1
ATOM 1756 N N . ASP B 1 95 ? -2.41 -28.953 -4.32 1 78.19 95 ASP B N 1
ATOM 1757 C CA . ASP B 1 95 ? -2.635 -30.094 -3.453 1 78.19 95 ASP B CA 1
ATOM 1758 C C . ASP B 1 95 ? -4.113 -30.25 -3.107 1 78.19 95 ASP B C 1
ATOM 1760 O O . ASP B 1 95 ? -4.625 -31.375 -3.002 1 78.19 95 ASP B O 1
ATOM 1764 N N . ASP B 1 96 ? -4.785 -29.219 -2.914 1 90.19 96 ASP B N 1
ATOM 1765 C CA . ASP B 1 96 ? -6.145 -29.234 -2.379 1 90.19 96 ASP B CA 1
ATOM 1766 C C . ASP B 1 96 ? -7.062 -28.312 -3.18 1 90.19 96 ASP B C 1
ATOM 1768 O O . ASP B 1 96 ? -6.996 -27.094 -3.043 1 90.19 96 ASP B O 1
ATOM 1772 N N . VAL B 1 97 ? -7.941 -28.984 -3.932 1 93.62 97 VAL B N 1
ATOM 1773 C CA . VAL B 1 97 ? -8.859 -28.25 -4.789 1 93.62 97 VAL B CA 1
ATOM 1774 C C . VAL B 1 97 ? -9.773 -27.359 -3.938 1 93.62 97 VAL B C 1
ATOM 1776 O O . VAL B 1 97 ? -10.117 -26.25 -4.332 1 93.62 97 VAL B O 1
ATOM 1779 N N . CYS B 1 98 ? -10.094 -27.906 -2.828 1 94.38 98 CYS B N 1
ATOM 1780 C CA . CYS B 1 98 ? -10.984 -27.141 -1.96 1 94.38 98 CYS B CA 1
ATOM 1781 C C . CYS B 1 98 ? -10.32 -25.844 -1.514 1 94.38 98 CYS B C 1
ATOM 1783 O O . CYS B 1 98 ? -10.969 -24.797 -1.425 1 94.38 98 CYS B O 1
ATOM 1785 N N . ARG B 1 99 ? -9.086 -25.906 -1.234 1 94.75 99 ARG B N 1
ATOM 1786 C CA . ARG B 1 99 ? -8.352 -24.719 -0.821 1 94.75 99 ARG B CA 1
ATOM 1787 C C . ARG B 1 99 ? -8.258 -23.719 -1.961 1 94.75 99 ARG B C 1
ATOM 1789 O O . ARG B 1 99 ? -8.336 -22.5 -1.734 1 94.75 99 ARG B O 1
ATOM 1796 N N . ILE B 1 100 ? -8.086 -24.203 -3.135 1 96.56 100 ILE B N 1
ATOM 1797 C CA . ILE B 1 100 ? -8.016 -23.344 -4.309 1 96.56 100 ILE B CA 1
ATOM 1798 C C . ILE B 1 100 ? -9.344 -22.609 -4.492 1 96.56 100 ILE B C 1
ATOM 1800 O O . ILE B 1 100 ? -9.367 -21.391 -4.68 1 96.56 100 ILE B O 1
ATOM 1804 N N . VAL B 1 101 ? -10.43 -23.312 -4.402 1 97 101 VAL B N 1
ATOM 1805 C CA . VAL B 1 101 ? -11.758 -22.75 -4.602 1 97 101 VAL B CA 1
ATOM 1806 C C . VAL B 1 101 ? -12.039 -21.703 -3.527 1 97 101 VAL B C 1
ATOM 1808 O O . VAL B 1 101 ? -12.562 -20.625 -3.822 1 97 101 VAL B O 1
ATOM 1811 N N . GLU B 1 102 ? -11.641 -22 -2.26 1 96.88 102 GLU B N 1
ATOM 1812 C CA . GLU B 1 102 ? -11.852 -21.062 -1.162 1 96.88 102 GLU B CA 1
ATOM 1813 C C . GLU B 1 102 ? -11.062 -19.766 -1.387 1 96.88 102 GLU B C 1
ATOM 1815 O O . GLU B 1 102 ? -11.594 -18.672 -1.181 1 96.88 102 GLU B O 1
ATOM 1820 N N . SER B 1 103 ? -9.797 -19.984 -1.722 1 97.12 103 SER B N 1
ATOM 1821 C CA . SER B 1 103 ? -8.961 -18.812 -1.987 1 97.12 103 SER B CA 1
ATOM 1822 C C . SER B 1 103 ? -9.484 -18.016 -3.174 1 97.12 103 SER B C 1
ATOM 1824 O O . SER B 1 103 ? -9.422 -16.781 -3.174 1 97.12 103 SER B O 1
ATOM 1826 N N . GLU B 1 104 ? -10.008 -18.641 -4.172 1 97.31 104 GLU B N 1
ATOM 1827 C CA . GLU B 1 104 ? -10.609 -17.984 -5.328 1 97.31 104 GLU B CA 1
ATOM 1828 C C . GLU B 1 104 ? -11.828 -17.172 -4.93 1 97.31 104 GLU B C 1
ATOM 1830 O O . GLU B 1 104 ? -12.016 -16.047 -5.406 1 97.31 104 GLU B O 1
ATOM 1835 N N . GLN B 1 105 ? -12.602 -17.75 -4.078 1 98.25 105 GLN B N 1
ATOM 1836 C CA . GLN B 1 105 ? -13.797 -17.047 -3.609 1 98.25 105 GLN B CA 1
ATOM 1837 C C . GLN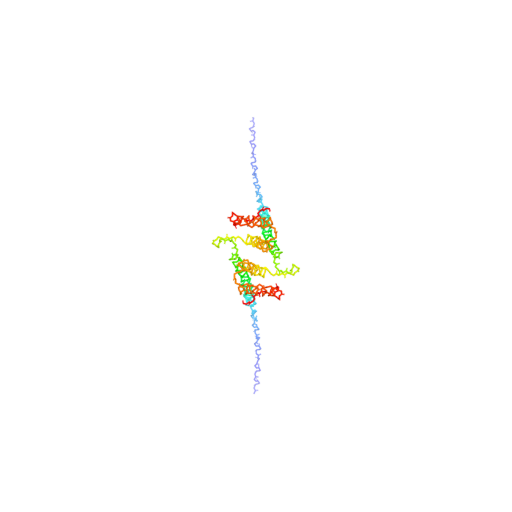 B 1 105 ? -13.43 -15.781 -2.84 1 98.25 105 GLN B C 1
ATOM 1839 O O . GLN B 1 105 ? -14.07 -14.742 -2.996 1 98.25 105 GLN B O 1
ATOM 1844 N N . ILE B 1 106 ? -12.406 -15.922 -1.993 1 98.31 106 ILE B N 1
ATOM 1845 C CA . ILE B 1 106 ? -11.961 -14.766 -1.224 1 98.31 106 ILE B CA 1
ATOM 1846 C C . ILE B 1 106 ? -11.469 -13.68 -2.172 1 98.31 106 ILE B C 1
ATOM 1848 O O . ILE B 1 106 ? -11.766 -12.5 -1.977 1 98.31 106 ILE B O 1
ATOM 1852 N N . LEU B 1 107 ? -10.734 -14.094 -3.176 1 98.44 107 LEU B N 1
ATOM 1853 C CA . LEU B 1 107 ? -10.25 -13.141 -4.172 1 98.44 107 LEU B CA 1
ATOM 1854 C C . LEU B 1 107 ? -11.406 -12.453 -4.883 1 98.44 107 LEU B C 1
ATOM 1856 O O . LEU B 1 107 ? -11.43 -11.227 -4.992 1 98.44 107 LEU B O 1
ATOM 1860 N N . MET B 1 108 ? -12.305 -13.156 -5.348 1 98.12 108 MET B N 1
ATOM 1861 C CA . MET B 1 108 ? -13.453 -12.609 -6.066 1 98.12 108 MET B CA 1
ATOM 1862 C C . MET B 1 108 ? -14.258 -11.664 -5.176 1 98.12 108 MET B C 1
ATOM 1864 O O . MET B 1 108 ? -14.711 -10.617 -5.629 1 98.12 108 MET B O 1
ATOM 1868 N N . LEU B 1 109 ? -14.453 -12.031 -3.982 1 97.62 109 LEU B N 1
ATOM 1869 C CA . LEU B 1 109 ? -15.172 -11.18 -3.037 1 97.62 109 LEU B CA 1
ATOM 1870 C C . LEU B 1 109 ? -14.438 -9.859 -2.834 1 97.62 109 LEU B C 1
ATOM 1872 O O . LEU B 1 109 ? -15.062 -8.797 -2.775 1 97.62 109 LEU B O 1
ATOM 1876 N N . SER B 1 110 ? -13.133 -9.961 -2.672 1 97.38 110 SER B N 1
ATOM 1877 C CA . SER B 1 110 ? -12.336 -8.75 -2.488 1 97.38 110 SER B CA 1
ATOM 1878 C C . SER B 1 110 ? -12.469 -7.816 -3.686 1 97.38 110 SER B C 1
ATOM 1880 O O . SER B 1 110 ? -12.586 -6.602 -3.521 1 97.38 110 SER B O 1
ATOM 1882 N N . ILE B 1 111 ? -12.445 -8.352 -4.871 1 96.5 111 ILE B N 1
ATOM 1883 C CA . ILE B 1 111 ? -12.555 -7.57 -6.102 1 96.5 111 ILE B CA 1
ATOM 1884 C C . ILE B 1 111 ? -13.945 -6.934 -6.184 1 96.5 111 ILE B C 1
ATOM 1886 O O . ILE B 1 111 ? -14.07 -5.746 -6.484 1 96.5 111 ILE B O 1
ATOM 1890 N N . CYS B 1 112 ? -14.898 -7.68 -5.879 1 95.25 112 CYS B N 1
ATOM 1891 C CA . CYS B 1 112 ? -16.266 -7.188 -5.926 1 95.25 112 CYS B CA 1
ATOM 1892 C C . CYS B 1 112 ? -16.484 -6.062 -4.922 1 95.25 112 CYS B C 1
ATOM 1894 O O . CYS B 1 112 ? -17.109 -5.055 -5.238 1 95.25 112 CYS B O 1
ATOM 1896 N N . GLU B 1 113 ? -15.984 -6.254 -3.717 1 93.75 113 GLU B N 1
ATOM 1897 C CA . GLU B 1 113 ? -16.109 -5.23 -2.684 1 93.75 113 GLU B CA 1
ATOM 1898 C C . GLU B 1 113 ? -15.484 -3.912 -3.139 1 93.75 113 GLU B C 1
ATOM 1900 O O . GLU B 1 113 ? -16.016 -2.838 -2.846 1 93.75 113 GLU B O 1
ATOM 1905 N N . ALA B 1 114 ? -14.32 -4.035 -3.779 1 92 114 ALA B N 1
ATOM 1906 C CA . ALA B 1 114 ? -13.617 -2.846 -4.242 1 92 114 ALA B CA 1
ATOM 1907 C C . ALA B 1 114 ? -14.438 -2.082 -5.273 1 92 114 ALA B C 1
ATOM 1909 O O . ALA B 1 114 ? -14.383 -0.852 -5.336 1 92 114 ALA B O 1
ATOM 1910 N N . LYS B 1 115 ? -15.164 -2.707 -6.117 1 86.69 115 LYS B N 1
ATOM 1911 C CA . LYS B 1 115 ? -15.953 -2.113 -7.188 1 86.69 115 LYS B CA 1
ATOM 1912 C C . LYS B 1 115 ? -17.219 -1.446 -6.637 1 86.69 115 LYS B C 1
ATOM 1914 O O . LYS B 1 115 ? -17.688 -0.449 -7.188 1 86.69 115 LYS B O 1
ATOM 1919 N N . ILE B 1 116 ? -17.688 -2.004 -5.668 1 82.75 116 ILE B N 1
ATOM 1920 C CA . ILE B 1 116 ? -18.953 -1.533 -5.109 1 82.75 116 ILE B CA 1
ATOM 1921 C C . ILE B 1 116 ? -18.703 -0.365 -4.16 1 82.75 116 ILE B C 1
ATOM 1923 O O . ILE B 1 116 ? -19.5 0.566 -4.082 1 82.75 116 ILE B O 1
ATOM 1927 N N . PHE B 1 117 ? -17.547 -0.518 -3.385 1 75 117 PHE B N 1
ATOM 1928 C CA . PHE B 1 117 ? -17.25 0.507 -2.389 1 75 117 PHE B CA 1
ATOM 1929 C C . PHE B 1 117 ? -15.984 1.271 -2.752 1 75 117 PHE B C 1
ATOM 1931 O O . PHE B 1 117 ? -14.977 1.188 -2.045 1 75 117 PHE B O 1
ATOM 1938 N N . PRO B 1 118 ? -15.82 1.927 -3.92 1 63 118 PRO B N 1
ATOM 1939 C CA . PRO B 1 118 ? -14.562 2.6 -4.273 1 63 118 PRO B CA 1
ATOM 1940 C C . PRO B 1 118 ? -14.18 3.695 -3.281 1 63 118 PRO B C 1
ATOM 1942 O O . PRO B 1 118 ? -12.992 3.936 -3.047 1 63 118 PRO B O 1
ATOM 1945 N N . LYS B 1 119 ? -14.898 4.609 -2.953 1 60.25 119 LYS B N 1
ATOM 1946 C CA . LYS B 1 119 ? -14.602 5.727 -2.061 1 60.25 119 LYS B CA 1
ATOM 1947 C C . LYS B 1 119 ? -14.945 5.379 -0.615 1 60.25 119 LYS B C 1
ATOM 1949 O O . LYS B 1 119 ? -14.82 6.223 0.277 1 60.25 119 LYS B O 1
ATOM 1954 N N . LYS B 1 120 ? -15.641 4.203 -0.201 1 50.22 120 LYS B N 1
ATOM 1955 C CA . LYS B 1 120 ? -16.297 4.207 1.106 1 50.22 120 LYS B CA 1
ATOM 1956 C C . LYS B 1 120 ? -15.281 3.963 2.225 1 50.22 120 LYS B C 1
ATOM 1958 O O . LYS B 1 120 ? -14.32 3.211 2.047 1 50.22 120 LYS B O 1
ATOM 1963 N N . ILE B 1 121 ? -15 4.863 3.312 1 45.41 121 ILE B N 1
ATOM 1964 C CA . ILE B 1 121 ? -14.555 4.68 4.688 1 45.41 121 ILE B CA 1
ATOM 1965 C C . ILE B 1 121 ? -15.102 3.367 5.242 1 45.41 121 ILE B C 1
ATOM 1967 O O . ILE B 1 121 ? -16.328 3.176 5.301 1 45.41 121 ILE B O 1
ATOM 1971 N N . LEU B 1 122 ? -14.5 2.244 4.988 1 40.81 122 LEU B N 1
ATOM 1972 C CA . LEU B 1 122 ? -14.984 1.043 5.66 1 40.81 122 LEU B CA 1
ATOM 1973 C C . LEU B 1 122 ? -15.477 1.365 7.066 1 40.81 122 LEU B C 1
ATOM 1975 O O . LEU B 1 122 ? -14.695 1.781 7.922 1 40.81 122 LEU B O 1
ATOM 1979 N N . ALA B 1 123 ? -16.547 2.066 7.25 1 37.06 123 ALA B N 1
ATOM 1980 C CA . ALA B 1 123 ? -17.312 2.178 8.492 1 37.06 123 ALA B CA 1
ATOM 1981 C C . ALA B 1 123 ? -17.547 0.805 9.117 1 37.06 123 ALA B C 1
ATOM 1983 O O . ALA B 1 123 ? -18.297 0.678 10.086 1 37.06 123 ALA B O 1
ATOM 1984 N N . ALA B 1 124 ? -16.969 -0.322 8.844 1 30.33 124 ALA B N 1
ATOM 1985 C CA . ALA B 1 124 ? -17.438 -1.328 9.789 1 30.33 124 ALA B CA 1
ATOM 1986 C C . ALA B 1 124 ? -16.891 -1.082 11.188 1 30.33 124 ALA B C 1
ATOM 1988 O O . ALA B 1 124 ? -15.727 -0.674 11.336 1 30.33 124 ALA B O 1
#

pLDDT: mean 81.93, std 20.79, range [30.33, 98.88]

Organism: Ancylostoma caninum (NCBI:txid29170)